Protein AF-0000000067725375 (afdb_homodimer)

Organism: Nicotiana tabacum (NCBI:txid4097)

Sequence (266 aa):
MFDDKDADGLMIPHDDALVISLLVHDTNVKRILIDPGYSVNIILLRVVNEMQANDKVIPKAQSLSGFDNSSVVMKGEVVLATFIKGVIKDTKFQVIDADMAYNIILGRPWIHAMDVVPSTLHQVIKFPSEWGIMFDDKDADGLMIPHDDALVISLLVHDTNVKRILIDPGYSVNIILLRVVNEMQANDKVIPKAQSLSGFDNSSVVMKGEVVLATFIKGVIKDTKFQVIDADMAYNIILGRPWIHAMDVVPSTLHQVIKFPSEWGI

Radius of gyration: 18.87 Å; Cα contacts (8 Å, |Δi|>4): 605; chains: 2; bounding box: 44×55×37 Å

Secondary structure (DSSP, 8-state):
---GGGGTT--SS-----EEEEEETTEEEEEEEE-TT-SS-EEEHHHHHHTT-GGG-EE---EEE-TTS-EEEEEEEEEEEEEETTEEEEEEEEEE----S-SEEE-HHHHHHTT-EEETTTTEEE--BTTB-/---GGGGTT--SS-----EEEEEETTEEEEEEEE-TT-SS-EEEHHHHHHTT-GGG-EE---EEE-TTS-EEEEEEEEEEEEEETTEEEEEEEEEE----S-SEEE-HHHHHHTT-EEETTTTEEE--BTTB-

Foldseek 3Di:
DDDPVLQPPPDPPDDDFQWAWWQKLNDTFGGEGEEQQDPAKAAEPVVCVVSVNVVQFDADFDWDADPVRDIFTFRGKGWIWIDDPRDIDTGIHGYGHDDDPGRMYDYDVVCVVQVWDDDSRSSDIDHADPVGD/DDDPVLQPPPDPPDQDFQWAWWQKLNDTFGGEGEEQQDPAKAAEPVVCVVSVNVVQFDADFDWDADPVRDIFTFRGKGWIWIDDPRDIDTGIHGYGHDDDPGRMYDYDVVCVVQVWDDDSRSSDIDHADPVGD

Nearest PDB structures (foldseek):
  4rgh-assembly1_A  TM=8.815E-01  e=7.463E-07  Homo sapiens
  4z2z-assembly1_B  TM=7.438E-01  e=2.838E-07  Saccharomyces cerevisiae S288C
  7d66-assembly2_L  TM=8.820E-01  e=7.418E-06  Toxoplasma gondii GT1
  5yq8-assembly2_D  TM=8.135E-01  e=4.574E-06  Leishmania major
  7d66-assembly2_I  TM=7.727E-01  e=6.188E-06  Toxoplasma gondii GT1

Structure (mmCIF, N/CA/C/O backbone):
data_AF-0000000067725375-model_v1
#
loop_
_entity.id
_entity.type
_entity.pdbx_description
1 polymer 'Uncharacterized protein'
#
loop_
_atom_site.group_PDB
_atom_site.id
_atom_site.type_symbol
_atom_site.label_atom_id
_atom_site.label_alt_id
_atom_site.label_comp_id
_atom_site.label_asym_id
_atom_site.label_entity_id
_atom_site.label_seq_id
_atom_site.pdbx_PDB_ins_code
_atom_site.Cartn_x
_atom_site.Cartn_y
_atom_site.Cartn_z
_atom_site.occupancy
_atom_site.B_iso_or_equiv
_atom_site.auth_seq_id
_atom_site.auth_comp_id
_atom_site.auth_asym_id
_atom_site.auth_atom_id
_atom_site.pdbx_PDB_model_num
ATOM 1 N N . MET A 1 1 ? 20.062 2.588 2.592 1 87.62 1 MET A N 1
ATOM 2 C CA . MET A 1 1 ? 19.688 1.201 2.326 1 87.62 1 MET A CA 1
ATOM 3 C C . MET A 1 1 ? 18.969 0.588 3.525 1 87.62 1 MET A C 1
ATOM 5 O O . MET A 1 1 ? 19.203 0.992 4.668 1 87.62 1 MET A O 1
ATOM 9 N N . PHE A 1 2 ? 18.031 -0.33 3.232 1 93.12 2 PHE A N 1
ATOM 10 C CA . PHE A 1 2 ? 17.359 -1.052 4.305 1 93.12 2 PHE A CA 1
ATOM 11 C C . PHE A 1 2 ? 18.203 -2.244 4.762 1 93.12 2 PHE A C 1
ATOM 13 O O . PHE A 1 2 ? 18.734 -2.99 3.936 1 93.12 2 PHE A O 1
ATOM 20 N N . ASP A 1 3 ? 18.422 -2.268 6.086 1 90.69 3 ASP A N 1
ATOM 21 C CA . ASP A 1 3 ? 19.156 -3.406 6.613 1 90.69 3 ASP A CA 1
ATOM 22 C C . ASP A 1 3 ? 18.562 -3.885 7.934 1 90.69 3 ASP A C 1
ATOM 24 O O . ASP A 1 3 ? 17.516 -3.408 8.359 1 90.69 3 ASP A O 1
ATOM 28 N N . ASP A 1 4 ? 19.203 -4.918 8.523 1 87 4 ASP A N 1
ATOM 29 C CA . ASP A 1 4 ? 18.656 -5.551 9.719 1 87 4 ASP A CA 1
ATOM 30 C C . ASP A 1 4 ? 18.578 -4.559 10.875 1 87 4 ASP A C 1
ATOM 32 O O . ASP A 1 4 ? 17.719 -4.695 11.75 1 87 4 ASP A O 1
ATOM 36 N N . LYS A 1 5 ? 19.469 -3.604 10.875 1 91 5 LYS A N 1
ATOM 37 C CA . LYS A 1 5 ? 19.438 -2.6 11.938 1 91 5 LYS A CA 1
ATOM 38 C C . LYS A 1 5 ? 18.141 -1.798 11.906 1 91 5 LYS A C 1
ATOM 40 O O . LYS A 1 5 ? 17.672 -1.324 12.945 1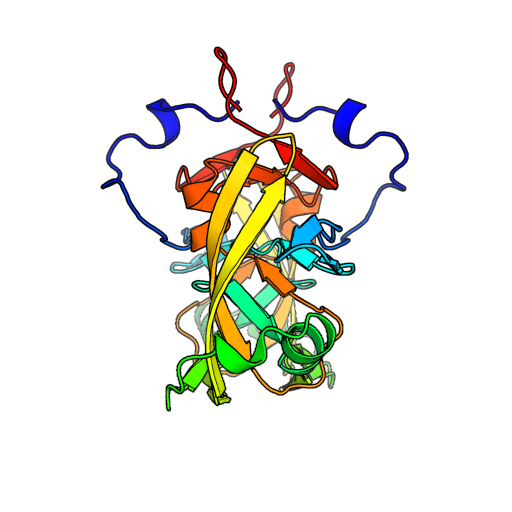 91 5 LYS A O 1
ATOM 45 N N . ASP A 1 6 ? 17.531 -1.709 10.727 1 92.38 6 ASP A N 1
ATOM 46 C CA . ASP A 1 6 ? 16.281 -0.971 10.562 1 92.38 6 ASP A CA 1
ATOM 47 C C . ASP A 1 6 ? 15.125 -1.708 11.227 1 92.38 6 ASP A C 1
ATOM 49 O O . ASP A 1 6 ? 14.086 -1.108 11.523 1 92.38 6 ASP A O 1
ATOM 53 N N . ALA A 1 7 ? 15.25 -3.025 11.391 1 89.5 7 ALA A N 1
ATOM 54 C CA . ALA A 1 7 ? 14.18 -3.824 11.984 1 89.5 7 ALA A CA 1
ATOM 55 C C . ALA A 1 7 ? 14.461 -4.109 13.453 1 89.5 7 ALA A C 1
ATOM 57 O O . ALA A 1 7 ? 13.781 -4.93 14.078 1 89.5 7 ALA A O 1
ATOM 58 N N . ASP A 1 8 ? 15.422 -3.434 13.906 1 87.69 8 ASP A N 1
ATOM 59 C CA . ASP A 1 8 ? 15.781 -3.662 15.305 1 87.69 8 ASP A CA 1
ATOM 60 C C . ASP A 1 8 ? 14.625 -3.322 16.234 1 87.69 8 ASP A C 1
ATOM 62 O O . ASP A 1 8 ? 13.984 -2.279 16.078 1 87.69 8 ASP A O 1
ATOM 66 N N . GLY A 1 9 ? 14.312 -4.316 17.25 1 87.31 9 GLY A N 1
ATOM 67 C CA . GLY A 1 9 ? 13.242 -4.09 18.219 1 87.31 9 GLY A CA 1
ATOM 68 C C . GLY A 1 9 ? 11.906 -4.648 17.766 1 87.31 9 GLY A C 1
ATOM 69 O O . GLY A 1 9 ? 10.953 -4.672 18.547 1 87.31 9 GLY A O 1
ATOM 70 N N . LEU A 1 10 ? 11.898 -4.945 16.484 1 88.69 10 LEU A N 1
ATOM 71 C CA . LEU A 1 10 ? 10.664 -5.547 15.984 1 88.69 10 LEU A CA 1
ATOM 72 C C . LEU A 1 10 ? 10.602 -7.027 16.344 1 88.69 10 LEU A C 1
ATOM 74 O O . LEU A 1 10 ? 11.625 -7.707 16.391 1 88.69 10 LEU A O 1
ATOM 78 N N . MET A 1 11 ? 9.461 -7.508 16.672 1 85.5 11 MET A N 1
ATOM 79 C CA . MET A 1 11 ? 9.219 -8.938 16.812 1 85.5 11 MET A CA 1
ATOM 80 C C . MET A 1 11 ? 8.977 -9.586 15.461 1 85.5 11 MET A C 1
ATOM 82 O O . MET A 1 11 ? 7.988 -9.281 14.789 1 85.5 11 MET A O 1
ATOM 86 N N . ILE A 1 12 ? 9.93 -10.406 15.062 1 83.75 12 ILE A N 1
ATOM 87 C CA . ILE A 1 12 ? 9.812 -11.07 13.766 1 83.75 12 ILE A CA 1
ATOM 88 C C . ILE A 1 12 ? 9.453 -12.539 13.977 1 83.75 12 ILE A C 1
ATOM 90 O O . ILE A 1 12 ? 9.883 -13.164 14.945 1 83.75 12 ILE A O 1
ATOM 94 N N . PRO A 1 13 ? 8.586 -13.055 13.148 1 88.69 13 PRO A N 1
ATOM 95 C CA . PRO A 1 13 ? 7.953 -12.445 11.977 1 88.69 13 PRO A CA 1
ATOM 96 C C . PRO A 1 13 ? 6.75 -11.578 12.336 1 88.69 13 PRO A C 1
ATOM 98 O O . PRO A 1 13 ? 6.176 -11.727 13.414 1 88.69 13 PRO A O 1
ATOM 101 N N . HIS A 1 14 ? 6.496 -10.578 11.539 1 91.62 14 HIS A N 1
ATOM 102 C CA . HIS A 1 14 ? 5.309 -9.742 11.664 1 91.62 14 HIS A CA 1
ATOM 103 C C . HIS A 1 14 ? 4.734 -9.398 10.289 1 91.62 14 HIS A C 1
ATOM 105 O O . HIS A 1 14 ? 5.391 -9.617 9.266 1 91.62 14 HIS A O 1
ATOM 111 N N . ASP A 1 15 ? 3.531 -8.914 10.25 1 92 15 ASP A N 1
ATOM 112 C CA . ASP A 1 15 ? 2.918 -8.391 9.031 1 92 15 ASP A CA 1
ATOM 113 C C . ASP A 1 15 ? 2.26 -7.035 9.289 1 92 15 ASP A C 1
ATOM 115 O O . ASP A 1 15 ? 1.236 -6.707 8.688 1 92 15 ASP A O 1
ATOM 119 N N . ASP A 1 16 ? 2.844 -6.289 10.148 1 94.69 16 ASP A N 1
ATOM 120 C CA . ASP A 1 16 ? 2.289 -5.008 10.578 1 94.69 16 ASP A CA 1
ATOM 121 C C . ASP A 1 16 ? 2.324 -3.99 9.438 1 94.69 16 ASP A C 1
ATOM 123 O O . ASP A 1 16 ? 3.281 -3.955 8.656 1 94.69 16 ASP A O 1
ATOM 127 N N . ALA A 1 17 ? 1.246 -3.199 9.398 1 96.62 17 ALA A N 1
ATOM 128 C CA . ALA A 1 17 ? 1.267 -2.029 8.523 1 96.62 17 ALA A CA 1
ATOM 129 C C . ALA A 1 17 ? 2.242 -0.975 9.039 1 96.62 17 ALA A C 1
ATOM 1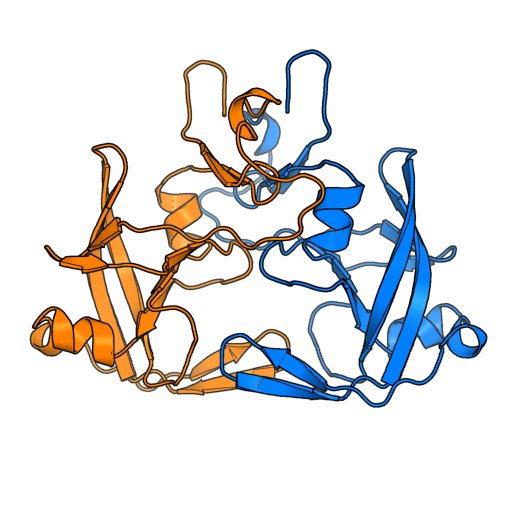31 O O . ALA A 1 17 ? 2.682 -1.037 10.195 1 96.62 17 ALA A O 1
ATOM 132 N N . LEU A 1 18 ? 2.615 -0.062 8.164 1 98.06 18 LEU A N 1
ATOM 133 C CA . LEU A 1 18 ? 3.479 1.045 8.562 1 98.06 18 LEU A CA 1
ATOM 134 C C . LEU A 1 18 ? 2.652 2.242 9.023 1 98.06 18 LEU A C 1
ATOM 136 O O . LEU A 1 18 ? 2.047 2.934 8.195 1 98.06 18 LEU A O 1
ATOM 140 N N . VAL A 1 19 ? 2.609 2.436 10.352 1 97.88 19 VAL A N 1
ATOM 141 C CA . VAL A 1 19 ? 1.812 3.486 10.984 1 97.88 19 VAL A CA 1
ATOM 142 C C . VAL A 1 19 ? 2.723 4.426 11.766 1 97.88 19 VAL A C 1
ATOM 144 O O . VAL A 1 19 ? 3.531 3.977 12.586 1 97.88 19 VAL A O 1
ATOM 147 N N . ILE A 1 20 ? 2.549 5.711 11.484 1 97.88 20 ILE A N 1
ATOM 148 C CA . ILE A 1 20 ? 3.445 6.668 12.125 1 97.88 20 ILE A CA 1
ATOM 149 C C . ILE A 1 20 ? 2.639 7.828 12.695 1 97.88 20 ILE A C 1
ATOM 151 O O . ILE A 1 20 ? 1.406 7.82 12.648 1 97.88 20 ILE A O 1
ATOM 155 N N . SER A 1 21 ? 3.314 8.711 13.391 1 97.75 21 SER A N 1
ATOM 156 C CA . SER A 1 21 ? 2.793 10 13.844 1 97.75 21 SER A CA 1
ATOM 157 C C . SER A 1 21 ? 3.557 11.156 13.211 1 97.75 21 SER A C 1
ATOM 159 O O . SER A 1 21 ? 4.781 11.102 13.078 1 97.75 21 SER A O 1
ATOM 161 N N . LEU A 1 22 ? 2.836 12.18 12.797 1 97.38 22 LEU A N 1
ATOM 162 C CA . LEU A 1 22 ? 3.434 13.367 12.203 1 97.38 22 LEU A CA 1
ATOM 163 C C . LEU A 1 22 ? 2.783 14.633 12.742 1 97.38 22 LEU A C 1
ATOM 165 O O . LEU A 1 22 ? 1.646 14.594 13.219 1 97.38 22 LEU A O 1
ATOM 169 N N . LEU A 1 23 ? 3.584 15.711 12.641 1 97 23 LEU A N 1
ATOM 170 C CA . LEU A 1 23 ? 2.977 17.031 12.797 1 97 23 LEU A CA 1
ATOM 171 C C . LEU A 1 23 ? 2.281 17.469 11.516 1 97 23 LEU A C 1
ATOM 173 O O . LEU A 1 23 ? 2.91 17.531 10.453 1 97 23 LEU A O 1
ATOM 177 N N . VAL A 1 24 ? 0.947 17.688 11.609 1 97.88 24 VAL A N 1
ATOM 178 C CA . VAL A 1 24 ? 0.128 18.172 10.508 1 97.88 24 VAL A CA 1
ATOM 179 C C . VAL A 1 24 ? -0.606 19.453 10.922 1 97.88 24 VAL A C 1
ATOM 181 O O . VAL A 1 24 ? -1.346 19.453 11.914 1 97.88 24 VAL A O 1
ATOM 184 N N . HIS A 1 25 ? -0.627 20.609 10.117 1 94.88 25 HIS A N 1
ATOM 185 C CA . HIS A 1 25 ? -1.328 21.859 10.383 1 94.88 25 HIS A CA 1
ATOM 186 C C . HIS A 1 25 ? -1.186 22.281 11.844 1 94.88 25 HIS A C 1
ATOM 188 O O . HIS A 1 25 ? -2.18 22.578 12.5 1 94.88 25 HIS A O 1
ATOM 194 N N . ASP A 1 26 ? -0.03 21.844 12.648 1 92.5 26 ASP A N 1
ATOM 195 C CA . ASP A 1 26 ? 0.353 22.219 14.008 1 92.5 26 ASP A CA 1
ATOM 196 C C . ASP A 1 26 ? -0.259 21.266 15.031 1 92.5 26 ASP A C 1
ATOM 198 O O . ASP A 1 26 ? -0.482 21.641 16.188 1 92.5 26 ASP A O 1
ATOM 202 N N . THR A 1 27 ? -0.628 20.203 14.539 1 96.69 27 THR A N 1
ATOM 203 C CA . THR A 1 27 ? -1.203 19.172 15.391 1 96.69 27 THR A CA 1
ATOM 204 C C . THR A 1 27 ? -0.434 17.859 15.234 1 96.69 27 THR A C 1
ATOM 206 O O . THR A 1 27 ? -0.111 17.453 14.117 1 96.69 27 THR A O 1
ATOM 209 N N . ASN A 1 28 ? -0.051 17.312 16.391 1 97.06 28 ASN A N 1
ATOM 210 C CA . ASN A 1 28 ? 0.522 15.969 16.344 1 97.06 28 ASN A CA 1
ATOM 211 C C . ASN A 1 28 ? -0.547 14.914 16.078 1 97.06 28 ASN A C 1
ATOM 213 O O . ASN A 1 28 ? -1.353 14.609 16.953 1 97.06 28 ASN A O 1
ATOM 217 N N . VAL A 1 29 ? -0.566 14.445 14.844 1 98.12 29 VAL A N 1
ATOM 218 C CA . VAL A 1 29 ? -1.568 13.453 14.461 1 98.12 29 VAL A CA 1
ATOM 219 C C . VAL A 1 29 ? -0.984 12.055 14.594 1 98.12 29 VAL A C 1
ATOM 221 O O . VAL A 1 29 ? 0.093 11.766 14.062 1 98.12 29 VAL A O 1
ATOM 224 N N . LYS A 1 30 ? -1.684 11.195 15.312 1 97.94 30 LYS A N 1
ATOM 225 C CA . LYS A 1 30 ? -1.301 9.797 15.477 1 97.94 30 LYS A CA 1
ATOM 226 C C . LYS A 1 30 ? -2.047 8.906 14.484 1 97.94 30 LYS A C 1
ATOM 228 O O . LYS A 1 30 ? -2.943 9.375 13.773 1 97.94 30 LYS A O 1
ATOM 233 N N . ARG A 1 31 ? -1.539 7.668 14.328 1 97.81 31 ARG A N 1
ATOM 234 C CA . ARG A 1 31 ? -2.178 6.629 13.531 1 97.81 31 ARG A CA 1
ATOM 235 C C . ARG A 1 31 ? -2.303 7.055 12.07 1 97.81 31 ARG A C 1
ATOM 237 O O . ARG A 1 31 ? -3.387 6.988 11.484 1 97.81 31 ARG A O 1
ATOM 244 N N . ILE A 1 32 ? -1.191 7.48 11.523 1 98.44 32 ILE A N 1
ATOM 245 C CA . ILE A 1 32 ? -1.084 7.766 10.094 1 98.44 32 ILE A CA 1
ATOM 246 C C . ILE A 1 32 ? -0.572 6.527 9.359 1 98.44 32 ILE A C 1
ATOM 248 O O . ILE A 1 32 ? 0.529 6.047 9.633 1 98.44 32 ILE A O 1
ATOM 252 N N . LEU A 1 33 ? -1.396 6.02 8.461 1 97.88 33 LEU A N 1
ATOM 253 C CA . LEU A 1 33 ? -0.996 4.887 7.633 1 97.88 33 LEU A CA 1
ATOM 254 C C . LEU A 1 33 ? -0.207 5.355 6.414 1 97.88 33 LEU A C 1
ATOM 256 O O . LEU A 1 33 ? -0.646 6.254 5.691 1 97.88 33 LEU A O 1
ATOM 260 N N . ILE A 1 34 ? 0.996 4.82 6.188 1 98.5 34 ILE A N 1
ATOM 261 C CA . ILE A 1 34 ? 1.732 4.988 4.941 1 98.5 34 ILE A CA 1
ATOM 262 C C . ILE A 1 34 ? 1.388 3.855 3.979 1 98.5 34 ILE A C 1
ATOM 264 O O . ILE A 1 34 ? 1.704 2.693 4.242 1 98.5 34 ILE A O 1
ATOM 268 N N . ASP A 1 35 ? 0.682 4.23 2.854 1 97 35 ASP A N 1
ATOM 269 C CA . ASP A 1 35 ? 0.179 3.162 1.998 1 97 35 ASP A CA 1
ATOM 270 C C . ASP A 1 35 ? 0.337 3.52 0.522 1 97 35 ASP A C 1
ATOM 272 O O . ASP A 1 35 ? -0.501 4.223 -0.045 1 97 35 ASP A O 1
ATOM 276 N N . PRO A 1 36 ? 1.365 2.939 -0.148 1 97.81 36 PRO A N 1
ATOM 277 C CA . PRO A 1 36 ? 1.567 3.219 -1.571 1 97.81 36 PRO A CA 1
ATOM 278 C C . PRO A 1 36 ? 0.46 2.639 -2.449 1 97.81 36 PRO A C 1
ATOM 280 O O . PRO A 1 36 ? 0.438 2.879 -3.658 1 97.81 36 PRO A O 1
ATOM 283 N N . GLY A 1 37 ? -0.461 1.949 -1.855 1 94.94 37 GLY A N 1
ATOM 284 C CA . GLY A 1 37 ? -1.602 1.448 -2.605 1 94.94 37 GLY A CA 1
ATOM 285 C C . GLY A 1 37 ? -2.656 2.508 -2.867 1 94.94 37 GLY A C 1
ATOM 286 O O . GLY A 1 37 ? -3.545 2.312 -3.699 1 94.94 37 GLY A O 1
ATOM 287 N N . TYR A 1 38 ? -2.598 3.543 -2.221 1 95 38 TYR A N 1
ATOM 288 C CA . TYR A 1 38 ? -3.58 4.609 -2.377 1 95 38 TYR A CA 1
ATOM 289 C C . TYR A 1 38 ? -3.098 5.656 -3.375 1 95 38 TYR A C 1
ATOM 291 O O . TYR A 1 38 ? -1.947 6.094 -3.314 1 95 38 TYR A O 1
ATOM 299 N N . SER A 1 39 ? -3.967 6.078 -4.219 1 95.44 39 SER A N 1
ATOM 300 C CA . SER A 1 39 ? -3.652 7.074 -5.234 1 95.44 39 SER A CA 1
ATOM 301 C C . SER A 1 39 ? -3.889 8.492 -4.715 1 95.44 39 SER A C 1
ATOM 303 O O . SER A 1 39 ? -3.676 9.469 -5.438 1 95.44 39 SER A O 1
ATOM 305 N N . VAL A 1 40 ? -4.344 8.602 -3.494 1 96.38 40 VAL A N 1
ATOM 306 C CA . VAL A 1 40 ? -4.617 9.898 -2.879 1 96.38 40 VAL A CA 1
ATOM 307 C C . VAL A 1 40 ? -4.148 9.891 -1.427 1 96.38 40 VAL A C 1
ATOM 309 O O . VAL A 1 40 ? -3.852 8.828 -0.868 1 96.38 40 VAL A O 1
ATOM 312 N N . ASN A 1 41 ? -3.99 11.094 -0.87 1 98 41 ASN A N 1
ATOM 313 C CA . ASN A 1 41 ? -3.904 11.25 0.578 1 98 41 ASN A CA 1
ATOM 314 C C . ASN A 1 41 ? -5.277 11.484 1.198 1 98 41 ASN A C 1
ATOM 316 O O . ASN A 1 41 ? -6.066 12.281 0.686 1 98 41 ASN A O 1
ATOM 320 N N . ILE A 1 42 ? -5.547 10.844 2.322 1 97.38 42 ILE A N 1
ATOM 321 C CA . ILE A 1 42 ? -6.855 10.938 2.959 1 97.38 42 ILE A CA 1
ATOM 322 C C . ILE A 1 42 ? -6.703 11.5 4.371 1 97.38 42 ILE A C 1
ATOM 324 O O . ILE A 1 42 ? -5.758 11.156 5.082 1 97.38 42 ILE A O 1
ATOM 328 N N . ILE A 1 43 ? -7.613 12.328 4.754 1 98.06 43 ILE A N 1
ATOM 329 C CA . ILE A 1 43 ? -7.715 12.781 6.137 1 98.06 43 ILE A CA 1
ATOM 330 C C . ILE A 1 43 ? -9.172 12.727 6.594 1 98.06 43 ILE A C 1
ATOM 332 O O . ILE A 1 43 ? -10.078 13.07 5.832 1 98.06 43 ILE A O 1
ATOM 336 N N . LEU A 1 44 ? -9.398 12.32 7.789 1 97.38 44 LEU A N 1
ATOM 337 C CA . LEU A 1 44 ? -10.75 12.266 8.32 1 97.38 44 LEU A CA 1
ATOM 338 C C . LEU A 1 44 ? -11.25 13.656 8.695 1 97.38 44 LEU A C 1
ATOM 340 O O . LEU A 1 44 ? -10.492 14.461 9.242 1 97.38 44 LEU A O 1
ATOM 344 N N . LEU A 1 45 ? -12.492 13.797 8.516 1 96.81 45 LEU A N 1
ATOM 345 C CA . LEU A 1 45 ? -13.133 15.062 8.852 1 96.81 45 LEU A CA 1
ATOM 346 C C . LEU A 1 45 ? -12.953 15.383 10.336 1 96.81 45 LEU A C 1
ATOM 348 O O . LEU A 1 45 ? -12.688 16.531 10.703 1 96.81 45 LEU A O 1
ATOM 352 N N . ARG A 1 46 ? -13.109 14.391 11.141 1 97.06 46 ARG A N 1
ATOM 353 C CA . ARG A 1 46 ? -12.977 14.609 12.578 1 97.06 46 ARG A CA 1
ATOM 354 C C . ARG A 1 46 ? -11.586 15.141 12.922 1 97.06 46 ARG A C 1
ATOM 356 O O . ARG A 1 46 ? -11.438 15.938 13.852 1 97.06 46 ARG A O 1
ATOM 363 N N . VAL A 1 47 ? -10.57 14.711 12.227 1 97.81 47 VAL A N 1
ATOM 364 C CA . VAL A 1 47 ? -9.203 15.164 12.453 1 97.81 47 VAL A CA 1
ATOM 365 C C . VAL A 1 47 ? -9.062 16.625 12.016 1 97.81 47 VAL A C 1
ATOM 367 O O . VAL A 1 47 ? -8.469 17.438 12.727 1 97.81 47 VAL A O 1
ATOM 370 N N . VAL A 1 48 ? -9.617 16.953 10.906 1 98 48 VAL A N 1
ATOM 371 C CA . VAL A 1 48 ? -9.625 18.328 10.414 1 98 48 VAL A CA 1
ATOM 372 C C . VAL A 1 48 ? -10.281 19.25 11.438 1 98 48 VAL A C 1
ATOM 374 O O . VAL A 1 48 ? -9.781 20.344 11.711 1 98 48 VAL A O 1
ATOM 377 N N . ASN A 1 49 ? -11.406 18.75 11.961 1 96.94 49 ASN A N 1
ATOM 378 C CA . ASN A 1 49 ? -12.117 19.5 12.977 1 96.94 49 ASN A CA 1
ATOM 379 C C . ASN A 1 49 ? -11.258 19.703 14.227 1 96.94 49 ASN A C 1
ATOM 381 O O . ASN A 1 49 ? -11.195 20.812 14.766 1 96.94 49 ASN A O 1
ATOM 385 N N . GLU A 1 50 ? -10.633 18.672 14.609 1 96.31 50 GLU A N 1
ATOM 386 C CA . GLU A 1 50 ? -9.773 18.719 15.781 1 96.31 50 GLU A CA 1
ATOM 387 C C . GLU A 1 50 ? -8.656 19.75 15.602 1 96.31 50 GLU A C 1
ATOM 389 O O . GLU A 1 50 ? -8.258 20.422 16.562 1 96.31 50 GLU A O 1
ATOM 394 N N . MET A 1 51 ? -8.219 19.891 14.375 1 96 51 MET A N 1
ATOM 395 C CA . MET A 1 51 ? -7.133 20.812 14.055 1 96 51 MET A CA 1
ATOM 396 C C . MET A 1 51 ? -7.664 22.234 13.828 1 96 51 MET A C 1
ATOM 398 O O . MET A 1 51 ? -6.891 23.156 13.586 1 96 51 MET A O 1
ATOM 402 N N . GLN A 1 52 ? -8.93 22.359 13.891 1 96.38 52 GLN A N 1
ATOM 403 C CA . GLN A 1 52 ? -9.586 23.641 13.656 1 96.38 52 GLN A CA 1
ATOM 404 C C . GLN A 1 52 ? -9.219 24.203 12.289 1 96.38 52 GLN A C 1
ATOM 406 O O . GLN A 1 52 ? -8.898 25.391 12.164 1 96.38 52 GLN A O 1
ATOM 411 N N . ALA A 1 53 ? -9.203 23.297 11.266 1 96.94 53 ALA A N 1
ATOM 412 C CA . ALA A 1 53 ? -8.844 23.703 9.906 1 96.94 53 ALA A CA 1
ATOM 413 C C . ALA A 1 53 ? -10.039 23.562 8.961 1 96.94 53 ALA A C 1
ATOM 415 O O . ALA A 1 53 ? -9.859 23.438 7.746 1 96.94 53 ALA A O 1
ATOM 416 N N . ASN A 1 54 ? -11.242 23.5 9.516 1 95.44 54 ASN A N 1
ATOM 417 C CA . ASN A 1 54 ? -12.453 23.312 8.711 1 95.44 54 ASN A CA 1
ATOM 418 C C . ASN A 1 54 ? -12.633 24.453 7.703 1 95.44 54 ASN A C 1
ATOM 420 O O . ASN A 1 54 ? -13.164 24.234 6.609 1 95.44 54 ASN A O 1
ATOM 424 N N . ASP A 1 55 ? -12.188 25.609 8.023 1 96.19 55 ASP A N 1
ATOM 425 C CA . ASP A 1 55 ? -12.328 26.766 7.152 1 96.19 55 ASP A CA 1
ATOM 426 C C . ASP A 1 55 ? -11.477 26.625 5.898 1 96.19 55 ASP A C 1
ATOM 428 O O . ASP A 1 55 ? -11.688 27.328 4.91 1 96.19 55 ASP A O 1
ATOM 432 N N . LYS A 1 56 ? -10.539 25.734 5.949 1 97.19 56 LYS A N 1
ATOM 433 C CA . LYS A 1 56 ? -9.625 25.531 4.828 1 97.19 56 LYS A CA 1
ATOM 434 C C . LYS A 1 56 ? -10.172 24.5 3.85 1 97.19 56 LYS A C 1
ATOM 436 O O . LYS A 1 56 ? -9.633 24.328 2.75 1 97.19 56 LYS A O 1
ATOM 441 N N . VAL A 1 57 ? -11.195 23.797 4.234 1 97.88 57 VAL A N 1
ATOM 442 C CA . VAL A 1 57 ? -11.742 22.734 3.402 1 97.88 57 VAL A CA 1
ATOM 443 C C . VAL A 1 57 ? -12.523 23.344 2.238 1 97.88 57 VAL A C 1
ATOM 445 O O . VAL A 1 57 ? -13.398 24.188 2.441 1 97.88 57 VAL A O 1
ATOM 448 N N . ILE A 1 58 ? -12.078 22.906 1.031 1 97.81 58 ILE A N 1
ATOM 449 C CA . ILE A 1 58 ? -12.82 23.25 -0.177 1 97.81 58 ILE A CA 1
ATOM 450 C C . ILE A 1 58 ? -13.789 22.125 -0.529 1 97.81 58 ILE A C 1
ATOM 452 O O . ILE A 1 58 ? -13.359 21.016 -0.872 1 97.81 58 ILE A O 1
ATOM 456 N N . PRO A 1 59 ? -15.078 22.453 -0.457 1 95.06 59 PRO A N 1
ATOM 457 C CA . PRO A 1 59 ? -16.047 21.391 -0.746 1 95.06 59 PRO A CA 1
ATOM 458 C C . PRO A 1 59 ? -15.914 20.828 -2.162 1 95.06 59 PRO A C 1
ATOM 460 O O . PRO A 1 59 ? -15.648 21.594 -3.102 1 95.06 59 PRO A O 1
ATOM 463 N N . LYS A 1 60 ? -15.961 19.516 -2.26 1 90.44 60 LYS A N 1
ATOM 464 C CA . LYS A 1 60 ? -15.914 18.812 -3.537 1 90.44 60 LYS A CA 1
ATOM 465 C C . LYS A 1 60 ? -16.812 17.578 -3.514 1 90.44 60 LYS A C 1
ATOM 467 O O . LYS A 1 60 ? -16.734 16.766 -2.586 1 90.44 60 LYS A O 1
ATOM 472 N N . ALA A 1 61 ? -17.703 17.5 -4.363 1 80.25 61 ALA A N 1
ATOM 473 C CA . ALA A 1 61 ? -18.625 16.375 -4.441 1 80.25 61 ALA A CA 1
ATOM 474 C C . ALA A 1 61 ? -18.109 15.281 -5.371 1 80.25 61 ALA A C 1
ATOM 476 O O . ALA A 1 61 ? -18.469 15.227 -6.547 1 80.25 61 ALA A O 1
ATOM 477 N N . GLN A 1 62 ? -17.078 14.672 -4.953 1 88.44 62 GLN A N 1
ATOM 478 C CA . GLN A 1 62 ? -16.531 13.555 -5.719 1 88.44 62 GLN A CA 1
ATOM 479 C C . GLN A 1 62 ? -16.375 12.312 -4.848 1 88.44 62 GLN A C 1
ATOM 481 O O . GLN A 1 62 ? -16.312 12.414 -3.619 1 88.44 62 GLN A O 1
ATOM 486 N N . SER A 1 63 ? -16.422 11.203 -5.586 1 90.31 63 SER A N 1
ATOM 487 C CA . SER A 1 63 ? -16.266 9.961 -4.84 1 90.31 63 SER A CA 1
ATOM 488 C C . SER A 1 63 ? -14.883 9.352 -5.082 1 90.31 63 SER A C 1
ATOM 490 O O . SER A 1 63 ? -14.305 9.523 -6.156 1 90.31 63 SER A O 1
ATOM 492 N N . LEU A 1 64 ? -14.398 8.742 -4.035 1 88.69 64 LEU A N 1
ATOM 493 C CA . LEU A 1 64 ? -13.195 7.926 -4.137 1 88.69 64 LEU A CA 1
ATOM 494 C C . LEU A 1 64 ? -13.547 6.453 -4.312 1 88.69 64 LEU A C 1
ATOM 496 O O . LEU A 1 64 ? -14.445 5.941 -3.641 1 88.69 64 LEU A O 1
ATOM 500 N N . SER A 1 65 ? -12.844 5.867 -5.215 1 85.94 65 SER A N 1
ATOM 501 C C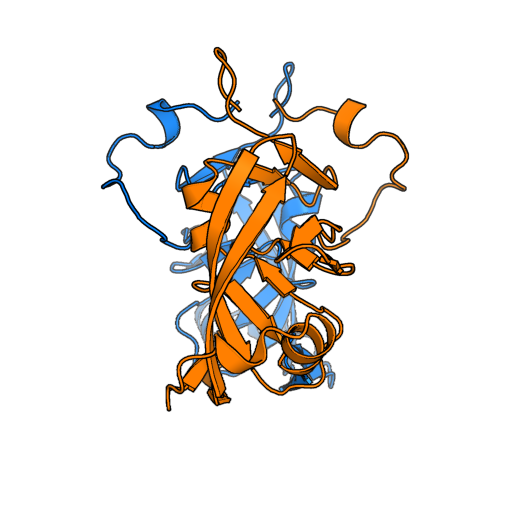A . SER A 1 65 ? -13.102 4.449 -5.449 1 85.94 65 SER A CA 1
ATOM 502 C C . SER A 1 65 ? -12 3.578 -4.863 1 85.94 65 SER A C 1
ATOM 504 O O . SER A 1 65 ? -10.812 3.92 -4.961 1 85.94 65 SER A O 1
ATOM 506 N N . GLY A 1 66 ? -12.484 2.475 -4.219 1 78.31 66 GLY A N 1
ATOM 507 C CA . GLY A 1 66 ? -11.539 1.477 -3.76 1 78.31 66 GLY A CA 1
ATOM 5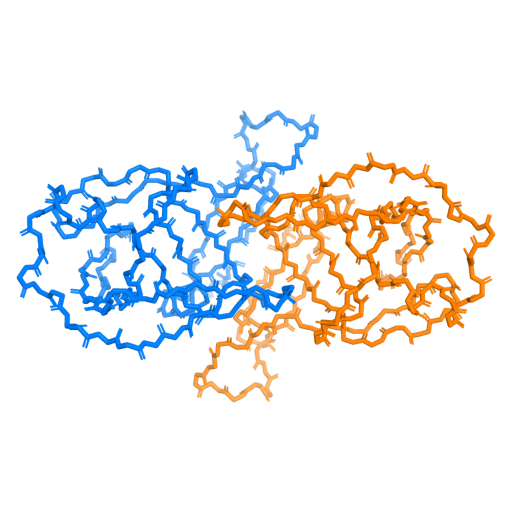08 C C . GLY A 1 66 ? -11.219 0.428 -4.809 1 78.31 66 GLY A C 1
ATOM 509 O O . GLY A 1 66 ? -11.758 0.465 -5.918 1 78.31 66 GLY A O 1
ATOM 510 N N . PHE A 1 67 ? -10.312 -0.409 -4.406 1 72 67 PHE A N 1
ATOM 511 C CA . PHE A 1 67 ? -9.898 -1.461 -5.328 1 72 67 PHE A CA 1
ATOM 512 C C . PHE A 1 67 ? -11.047 -2.418 -5.609 1 72 67 PHE A C 1
ATOM 514 O O . PHE A 1 67 ? -11.094 -3.053 -6.664 1 72 67 PHE A O 1
ATOM 521 N N . ASP A 1 68 ? -11.977 -2.504 -4.652 1 75.12 68 ASP A N 1
ATOM 522 C CA . ASP A 1 68 ? -13.086 -3.449 -4.773 1 75.12 68 ASP A CA 1
ATOM 523 C C . ASP A 1 68 ? -14.32 -2.775 -5.359 1 75.12 68 ASP A C 1
ATOM 525 O O . ASP A 1 68 ? -15.445 -3.266 -5.191 1 75.12 68 ASP A O 1
ATOM 529 N N . ASN A 1 69 ? -14.156 -1.674 -5.926 1 77.88 69 ASN A N 1
ATOM 530 C CA . ASN A 1 69 ? -15.227 -0.898 -6.543 1 77.88 69 ASN A CA 1
ATOM 531 C C . ASN A 1 69 ? -16.156 -0.284 -5.496 1 77.88 69 ASN A C 1
ATOM 533 O O . ASN A 1 69 ? -17.266 0.135 -5.816 1 77.88 69 ASN A O 1
ATOM 537 N N . SER A 1 70 ? -15.672 -0.427 -4.293 1 80.12 70 SER A N 1
ATOM 538 C CA . SER A 1 70 ? -16.359 0.375 -3.291 1 80.12 70 SER A CA 1
ATOM 539 C C . SER A 1 70 ? -16.078 1.862 -3.482 1 80.12 70 SER A C 1
ATOM 541 O O . SER A 1 70 ? -15.141 2.234 -4.18 1 80.12 70 SER A O 1
ATOM 543 N N . SER A 1 71 ? -17.031 2.625 -2.912 1 84.19 71 SER A N 1
ATOM 544 C CA . SER A 1 71 ? -16.812 4.062 -3.045 1 84.19 71 SER A CA 1
ATOM 545 C C . SER A 1 71 ? -17.156 4.793 -1.754 1 84.19 71 SER A C 1
ATOM 547 O O . SER A 1 71 ? -18 4.332 -0.979 1 84.19 71 SER A O 1
ATOM 549 N N . VAL A 1 72 ? -16.422 5.852 -1.562 1 86.38 72 VAL A N 1
ATOM 550 C CA . VAL A 1 72 ? -16.719 6.742 -0.443 1 86.38 72 VAL A CA 1
ATOM 551 C C . VAL A 1 72 ? -16.859 8.18 -0.946 1 86.38 72 VAL A C 1
ATOM 553 O O . VAL A 1 72 ? -16.094 8.617 -1.808 1 86.38 72 VAL A O 1
ATOM 556 N N . VAL A 1 73 ? -17.844 8.875 -0.334 1 89.06 73 VAL A N 1
ATOM 557 C CA . VAL A 1 73 ? -18.078 10.258 -0.739 1 89.06 73 VAL A CA 1
ATOM 558 C C . VAL A 1 73 ? -17.125 11.18 0.001 1 89.06 73 VAL A C 1
ATOM 560 O O . VAL A 1 73 ? -17 11.109 1.226 1 89.06 73 VAL A O 1
ATOM 563 N N . MET A 1 74 ? -16.453 12.039 -0.783 1 93.75 74 MET A N 1
ATOM 564 C CA . MET A 1 74 ? -15.57 13.039 -0.197 1 93.75 74 MET A CA 1
ATOM 565 C C . MET A 1 74 ? -16.359 14.25 0.285 1 93.75 74 MET A C 1
ATOM 567 O O . MET A 1 74 ? -17.312 14.672 -0.368 1 93.75 74 MET A O 1
ATOM 571 N N . LYS A 1 75 ? -15.922 14.789 1.38 1 95.06 75 LYS A N 1
ATOM 572 C CA . LYS A 1 75 ? -16.484 16.031 1.883 1 95.06 75 LYS A CA 1
ATOM 573 C C . LYS A 1 75 ? -15.805 17.25 1.251 1 95.06 75 LYS A C 1
ATOM 575 O O . LYS A 1 75 ? -16.391 18.328 1.199 1 95.06 75 LYS A O 1
ATOM 580 N N . GLY A 1 76 ? -14.648 17.016 0.823 1 97.5 76 GLY A N 1
ATOM 581 C CA . GLY A 1 76 ? -13.867 18.094 0.213 1 97.5 76 GLY A CA 1
ATOM 582 C C . GLY A 1 76 ? -12.383 17.797 0.169 1 97.5 76 GLY A C 1
ATOM 583 O O . GLY A 1 76 ? -11.969 16.641 0.264 1 97.5 76 GLY A O 1
ATOM 584 N N . GLU A 1 77 ? -11.633 18.844 -0.203 1 98.25 77 GLU A N 1
ATOM 585 C CA . GLU A 1 77 ? -10.172 18.797 -0.216 1 98.25 77 GLU A CA 1
ATOM 586 C C . GLU A 1 77 ? -9.578 19.859 0.707 1 98.25 77 GLU A C 1
ATOM 588 O O . GLU A 1 77 ? -10.18 20.906 0.935 1 98.25 77 GLU A O 1
ATOM 593 N N . VAL A 1 78 ? -8.477 19.547 1.229 1 98.25 78 VAL A N 1
ATOM 594 C CA . VAL A 1 78 ? -7.766 20.516 2.066 1 98.25 78 VAL A CA 1
ATOM 595 C C . VAL A 1 78 ? -6.262 20.375 1.856 1 98.25 78 VAL A C 1
ATOM 597 O O . VAL A 1 78 ? -5.762 19.266 1.629 1 98.25 78 VAL A O 1
ATOM 600 N N . VAL A 1 79 ? -5.543 21.453 1.835 1 98.56 79 VAL A N 1
ATOM 601 C CA . VAL A 1 79 ? -4.086 21.438 1.762 1 98.56 79 VAL A CA 1
ATOM 602 C C . VAL A 1 79 ? -3.498 21.812 3.121 1 98.56 79 VAL A C 1
ATOM 604 O O . VAL A 1 79 ? -3.783 22.891 3.656 1 98.56 79 VAL A O 1
ATOM 607 N N . LEU A 1 80 ? -2.768 20.969 3.703 1 98.38 80 LEU A N 1
ATOM 608 C CA . LEU A 1 80 ? -2.15 21.172 5.008 1 98.38 80 LEU A CA 1
ATOM 609 C C . LEU A 1 80 ? -0.659 20.859 4.957 1 98.38 80 LEU A C 1
ATOM 611 O O . LEU A 1 80 ? -0.237 19.938 4.246 1 98.38 80 LEU A O 1
ATOM 615 N N . ALA A 1 81 ? 0.088 21.531 5.766 1 97.5 81 ALA A N 1
ATOM 616 C CA . ALA A 1 81 ? 1.521 21.266 5.863 1 97.5 81 ALA A CA 1
ATOM 617 C C . ALA A 1 81 ? 1.788 20 6.668 1 97.5 81 ALA A C 1
ATOM 619 O O . ALA A 1 81 ? 1.216 19.797 7.746 1 97.5 81 ALA A O 1
ATOM 620 N N . THR A 1 82 ? 2.574 19.125 6.148 1 97.69 82 THR A N 1
ATOM 621 C CA . THR A 1 82 ? 3.078 17.969 6.863 1 97.69 82 THR A CA 1
ATOM 622 C C . THR A 1 82 ? 4.566 18.109 7.164 1 97.69 82 THR A C 1
ATOM 624 O O . THR A 1 82 ? 5.324 18.625 6.332 1 97.69 82 THR A O 1
ATOM 627 N N . PHE A 1 83 ? 4.941 17.641 8.328 1 95.25 83 PHE A N 1
ATOM 628 C CA . PHE A 1 83 ? 6.316 17.797 8.797 1 95.25 83 PHE A CA 1
ATOM 629 C C . PHE A 1 83 ? 6.945 16.438 9.094 1 95.25 83 PHE A C 1
ATOM 631 O O . PHE A 1 83 ? 6.414 15.656 9.883 1 95.25 83 PHE A O 1
ATOM 638 N N . ILE A 1 84 ? 8.016 16.141 8.359 1 91 84 ILE A N 1
ATOM 639 C CA . ILE A 1 84 ? 8.75 14.922 8.68 1 91 84 ILE A CA 1
ATOM 640 C C . ILE A 1 84 ? 10.25 15.156 8.516 1 91 84 ILE A C 1
ATOM 642 O O . ILE A 1 84 ? 10.695 15.609 7.457 1 91 84 ILE A O 1
ATOM 646 N N . LYS A 1 85 ? 11.086 14.805 9.547 1 89.12 85 LYS A N 1
ATOM 647 C CA . LYS A 1 85 ? 12.547 14.852 9.531 1 89.12 85 LYS A CA 1
ATOM 648 C C . LYS A 1 85 ? 13.047 16.188 8.984 1 89.12 85 LYS A C 1
ATOM 650 O O . LYS A 1 85 ? 13.914 16.219 8.109 1 89.12 85 LYS A O 1
ATOM 655 N N . GLY A 1 86 ? 12.375 17.281 9.367 1 86.88 86 GLY A N 1
ATOM 656 C CA . GLY A 1 86 ? 12.82 18.609 8.992 1 86.88 86 GLY A CA 1
ATOM 657 C C . GLY A 1 86 ? 12.297 19.062 7.641 1 86.88 86 GLY A C 1
ATOM 658 O O . GLY A 1 86 ? 12.594 20.172 7.188 1 86.88 86 GLY A O 1
ATOM 659 N N . VAL A 1 87 ? 11.586 18.234 6.961 1 92 87 VAL A N 1
ATOM 660 C CA . VAL A 1 87 ? 11 18.562 5.668 1 92 87 VAL A CA 1
ATOM 661 C C . VAL A 1 87 ? 9.531 18.953 5.859 1 92 87 VAL A C 1
ATOM 663 O O . VAL A 1 87 ? 8.789 18.281 6.578 1 92 87 VAL A O 1
ATOM 666 N N . ILE A 1 88 ? 9.234 20.125 5.246 1 94.75 88 ILE A N 1
ATOM 667 C CA . ILE A 1 88 ? 7.848 20.594 5.25 1 94.75 88 ILE A CA 1
ATOM 668 C C . ILE A 1 88 ? 7.25 20.453 3.852 1 94.75 88 ILE A C 1
ATOM 670 O O . ILE A 1 88 ? 7.867 20.859 2.863 1 94.75 88 ILE A O 1
ATOM 674 N N . LYS A 1 89 ? 6.098 19.859 3.799 1 96.69 89 LYS A N 1
ATOM 675 C CA . LYS A 1 89 ? 5.434 19.672 2.514 1 96.69 89 LYS A CA 1
ATOM 676 C C . LYS A 1 89 ? 3.951 20.016 2.604 1 96.69 89 LYS A C 1
ATOM 678 O O . LYS A 1 89 ? 3.248 19.547 3.502 1 96.69 89 LYS A O 1
ATOM 683 N N . ASP A 1 90 ? 3.572 20.938 1.643 1 98 90 ASP A N 1
ATOM 684 C CA . ASP A 1 90 ? 2.131 21.109 1.481 1 98 90 ASP A CA 1
ATOM 685 C C . ASP A 1 90 ? 1.495 19.875 0.848 1 98 90 ASP A C 1
ATOM 687 O O . ASP A 1 90 ? 1.851 19.484 -0.269 1 98 90 ASP A O 1
ATOM 691 N N . THR A 1 91 ? 0.599 19.297 1.604 1 98.38 91 THR A N 1
ATOM 692 C CA . THR A 1 91 ? -0.013 18.047 1.175 1 98.38 91 THR A CA 1
ATOM 693 C C . THR A 1 91 ? -1.513 18.234 0.956 1 98.38 91 THR A C 1
ATOM 695 O O . THR A 1 91 ? -2.213 18.75 1.822 1 98.38 91 THR A O 1
ATOM 698 N N . LYS A 1 92 ? -1.966 17.844 -0.245 1 98.5 92 LYS A N 1
ATOM 699 C CA . LYS A 1 92 ? -3.398 17.844 -0.524 1 98.5 92 LYS A CA 1
ATOM 700 C C . LYS A 1 92 ? -4.051 16.562 -0.01 1 98.5 92 LYS A C 1
ATOM 702 O O . LYS A 1 92 ? -3.594 15.453 -0.314 1 98.5 92 LYS A O 1
ATOM 707 N N . PHE A 1 93 ? -5.113 16.766 0.788 1 98.44 93 PHE A N 1
ATOM 708 C CA . PHE A 1 93 ? -5.871 15.641 1.336 1 98.44 93 PHE A CA 1
ATOM 709 C C . PHE A 1 93 ? -7.297 15.633 0.804 1 98.44 93 PHE A C 1
ATOM 711 O O . PHE A 1 93 ? -7.918 16.688 0.674 1 98.44 93 PHE A O 1
ATOM 718 N N . GLN A 1 94 ? -7.73 14.438 0.458 1 97.56 94 GLN A N 1
ATOM 719 C CA . GLN A 1 94 ? -9.172 14.227 0.337 1 97.56 94 GLN A CA 1
ATOM 720 C C . GLN A 1 94 ? -9.812 14.023 1.706 1 97.56 94 GLN A C 1
ATOM 722 O O . GLN A 1 94 ? -9.398 13.148 2.471 1 97.56 94 GLN A O 1
ATOM 727 N N . VAL A 1 95 ? -10.82 14.797 2.016 1 97.5 95 VAL A N 1
ATOM 728 C CA . VAL A 1 95 ? -11.469 14.758 3.326 1 97.5 95 VAL A CA 1
ATOM 729 C C . VAL A 1 95 ? -12.664 13.805 3.289 1 97.5 95 VAL A C 1
ATOM 731 O O . VAL A 1 95 ? -13.57 13.977 2.475 1 97.5 95 VAL A O 1
ATOM 734 N N . ILE A 1 96 ? -12.609 12.852 4.16 1 95.25 96 ILE A N 1
ATOM 735 C CA . ILE A 1 96 ? -13.734 11.93 4.223 1 95.25 96 ILE A CA 1
ATOM 736 C C . ILE A 1 96 ? -14.273 11.867 5.652 1 95.25 96 ILE A C 1
ATOM 738 O O . ILE A 1 96 ? -13.539 12.117 6.609 1 95.25 96 ILE A O 1
ATOM 742 N N . ASP A 1 97 ? -15.633 11.594 5.711 1 93.5 97 ASP A N 1
ATOM 743 C CA . ASP A 1 97 ? -16.312 11.375 6.98 1 93.5 97 ASP A CA 1
ATOM 744 C C . ASP A 1 97 ? -16.641 9.898 7.176 1 93.5 97 ASP A C 1
ATOM 746 O O . ASP A 1 97 ? -17.719 9.438 6.785 1 93.5 97 ASP A O 1
ATOM 750 N N . ALA A 1 98 ? -15.68 9.164 7.699 1 90.69 98 ALA A N 1
ATOM 751 C CA . ALA A 1 98 ? -15.82 7.719 7.855 1 90.69 98 ALA A CA 1
ATOM 752 C C . ALA A 1 98 ? -15.25 7.254 9.195 1 90.69 98 ALA A C 1
ATOM 754 O O . ALA A 1 98 ? -14.562 8.008 9.875 1 90.69 98 ALA A O 1
ATOM 755 N N . ASP A 1 99 ? -15.719 6.059 9.578 1 89.19 99 ASP A N 1
ATOM 756 C CA . ASP A 1 99 ? -15.156 5.395 10.742 1 89.19 99 ASP A CA 1
ATOM 757 C C . ASP A 1 99 ? -14.023 4.449 10.344 1 89.19 99 ASP A C 1
ATOM 759 O O . ASP A 1 99 ? -14.273 3.365 9.812 1 89.19 99 ASP A O 1
ATOM 763 N N . MET A 1 100 ? -12.859 4.941 10.508 1 89.56 100 MET A N 1
ATOM 764 C CA . MET A 1 100 ? -11.688 4.145 10.164 1 89.56 100 MET A CA 1
ATOM 765 C C . MET A 1 100 ? -10.695 4.113 11.32 1 89.56 100 MET A C 1
ATOM 767 O O . MET A 1 100 ? -10.711 4.996 12.188 1 89.56 100 MET A O 1
ATOM 771 N N . ALA A 1 101 ? -9.852 3.115 11.289 1 91.31 101 ALA A N 1
ATOM 772 C CA . ALA A 1 101 ? -8.852 2.938 12.344 1 91.31 101 ALA A CA 1
ATOM 773 C C . ALA A 1 101 ? -7.75 3.984 12.234 1 91.31 101 ALA A C 1
ATOM 775 O O . ALA A 1 101 ? -7.105 4.32 13.227 1 91.31 101 ALA A O 1
ATOM 776 N N . TYR A 1 102 ? -7.543 4.555 11.094 1 96.12 102 TYR A N 1
ATOM 777 C CA . TYR A 1 102 ? -6.484 5.527 10.859 1 96.12 102 TYR A CA 1
ATOM 778 C C . TYR A 1 102 ? -7.055 6.938 10.766 1 96.12 102 TYR A C 1
ATOM 780 O O . TYR A 1 102 ? -8.172 7.133 10.281 1 96.12 102 TYR A O 1
ATOM 788 N N . ASN A 1 103 ? -6.234 7.863 11.188 1 97.69 103 ASN A N 1
ATOM 789 C CA . ASN A 1 103 ? -6.629 9.266 11.133 1 97.69 103 ASN A CA 1
ATOM 790 C C . ASN A 1 103 ? -6.289 9.891 9.781 1 97.69 103 ASN A C 1
ATOM 792 O O . ASN A 1 103 ? -7.012 10.758 9.297 1 97.69 103 ASN A O 1
ATOM 796 N N . ILE A 1 104 ? -5.168 9.477 9.234 1 98.12 104 ILE A N 1
ATOM 797 C CA . ILE A 1 104 ? -4.672 9.914 7.934 1 98.12 104 ILE A CA 1
ATOM 798 C C . ILE A 1 104 ? -4.105 8.711 7.176 1 98.12 104 ILE A C 1
ATOM 800 O O . ILE A 1 104 ? -3.539 7.797 7.781 1 98.12 104 ILE A O 1
ATOM 804 N N . ILE A 1 105 ? -4.348 8.688 5.891 1 97.38 105 ILE A N 1
ATOM 805 C CA . ILE A 1 105 ? -3.619 7.809 4.984 1 97.38 105 ILE A CA 1
ATOM 806 C C . ILE A 1 105 ? -2.771 8.641 4.027 1 97.38 105 ILE A C 1
ATOM 808 O O . ILE A 1 105 ? -3.295 9.5 3.311 1 97.38 105 ILE A O 1
ATOM 812 N N . LEU A 1 106 ? -1.491 8.438 4.105 1 98.38 106 LEU A N 1
ATOM 813 C CA . LEU A 1 106 ? -0.591 9.039 3.123 1 98.38 106 LEU A CA 1
ATOM 814 C C . LEU A 1 106 ? -0.292 8.055 1.995 1 98.38 106 LEU A C 1
ATOM 816 O O . LEU A 1 106 ? 0.337 7.016 2.219 1 98.38 106 LEU A O 1
ATOM 820 N N . GLY A 1 107 ? -0.788 8.406 0.803 1 97.94 107 GLY A N 1
ATOM 821 C CA . GLY A 1 107 ? -0.625 7.566 -0.373 1 97.94 107 GLY A CA 1
ATOM 822 C C . GLY A 1 107 ? 0.548 7.98 -1.242 1 97.94 107 GLY A C 1
ATOM 823 O O . GLY A 1 107 ? 1.485 8.625 -0.766 1 97.94 107 GLY A O 1
ATOM 824 N N . ARG A 1 108 ? 0.476 7.594 -2.52 1 98.19 108 ARG A N 1
ATOM 825 C CA . ARG A 1 108 ? 1.571 7.754 -3.471 1 98.19 108 ARG A CA 1
ATOM 826 C C . ARG A 1 108 ? 1.871 9.227 -3.719 1 98.19 108 ARG A C 1
ATOM 828 O O . ARG A 1 108 ? 3.033 9.617 -3.873 1 98.19 108 ARG A O 1
ATOM 835 N N . PRO A 1 109 ? 0.916 10.117 -3.744 1 97.75 109 PRO A N 1
ATOM 836 C CA . PRO A 1 109 ? 1.266 11.516 -3.986 1 97.75 109 PRO A CA 1
ATOM 837 C C . PRO A 1 109 ? 2.244 12.062 -2.951 1 97.75 109 PRO A C 1
ATOM 839 O O . PRO A 1 109 ? 3.207 12.75 -3.307 1 97.75 109 PRO A O 1
ATOM 842 N N . TRP A 1 110 ? 1.969 11.75 -1.738 1 97.69 110 TRP A N 1
ATOM 843 C CA . TRP A 1 110 ? 2.883 12.211 -0.7 1 97.69 110 TRP A CA 1
ATOM 844 C C . TRP A 1 110 ? 4.207 11.461 -0.764 1 97.69 110 TRP A C 1
ATOM 846 O O . TRP A 1 110 ? 5.277 12.07 -0.688 1 97.69 110 TRP A O 1
ATOM 856 N N . ILE A 1 111 ? 4.145 10.164 -0.878 1 97.56 111 ILE A N 1
ATOM 857 C CA . ILE A 1 111 ? 5.316 9.297 -0.909 1 97.56 111 ILE A CA 1
ATOM 858 C C . ILE A 1 111 ? 6.254 9.742 -2.031 1 97.56 111 ILE A C 1
ATOM 860 O O . ILE A 1 111 ? 7.465 9.859 -1.826 1 97.56 111 ILE A O 1
ATOM 864 N N . HIS A 1 112 ? 5.684 10.047 -3.186 1 96.94 112 HIS A N 1
ATOM 865 C CA . HIS A 1 112 ? 6.488 10.438 -4.34 1 96.94 112 HIS A CA 1
ATOM 866 C C . HIS A 1 112 ? 6.988 11.867 -4.207 1 96.94 112 HIS A C 1
ATOM 868 O O . HIS A 1 112 ? 8.125 12.172 -4.574 1 96.94 112 HIS A O 1
ATOM 874 N N . ALA A 1 113 ? 6.168 12.711 -3.662 1 95.31 113 ALA A N 1
ATOM 875 C CA . ALA A 1 113 ? 6.586 14.102 -3.457 1 95.31 113 ALA A CA 1
ATOM 876 C C . ALA A 1 113 ? 7.766 14.18 -2.49 1 95.31 113 ALA A C 1
ATOM 878 O O . ALA A 1 113 ? 8.648 15.023 -2.645 1 95.31 113 ALA A O 1
ATOM 879 N N . MET A 1 114 ? 7.781 13.305 -1.516 1 94.38 114 MET A N 1
ATOM 880 C CA . MET A 1 114 ? 8.836 13.281 -0.508 1 94.38 114 MET A CA 1
ATOM 881 C C . MET A 1 114 ? 10.047 12.5 -1.004 1 94.38 114 MET A C 1
ATOM 883 O O . MET A 1 114 ? 11.102 12.5 -0.364 1 94.38 114 MET A O 1
ATOM 887 N N . ASP A 1 115 ? 9.859 11.82 -2.102 1 93.25 115 ASP A N 1
ATOM 888 C CA . ASP A 1 115 ? 10.898 10.977 -2.693 1 93.25 115 ASP A CA 1
ATOM 889 C C . ASP A 1 115 ? 11.375 9.914 -1.71 1 93.25 115 ASP A C 1
ATOM 891 O O . ASP A 1 115 ? 12.578 9.711 -1.538 1 93.25 115 ASP A O 1
ATOM 895 N N . VAL A 1 116 ? 10.414 9.312 -1.05 1 95.56 116 VAL A N 1
ATOM 896 C CA . VAL A 1 116 ? 10.789 8.352 -0.017 1 95.56 116 VAL A CA 1
ATOM 897 C C . VAL A 1 116 ? 10.367 6.945 -0.445 1 95.56 116 VAL A C 1
ATOM 899 O O . VAL A 1 116 ? 9.531 6.781 -1.339 1 95.56 116 VAL A O 1
ATOM 902 N N . VAL A 1 117 ? 10.969 5.965 0.202 1 97.19 117 VAL A N 1
ATOM 903 C CA . VAL A 1 117 ? 10.586 4.562 0.059 1 97.19 117 VAL A CA 1
ATOM 904 C C . VAL A 1 117 ? 10.195 3.99 1.421 1 97.19 117 VAL A C 1
ATOM 906 O O . VAL A 1 117 ? 11.008 3.982 2.352 1 97.19 117 VAL A O 1
ATOM 909 N N . PRO A 1 118 ? 8.93 3.602 1.558 1 98.12 118 PRO A N 1
ATOM 910 C CA . PRO A 1 118 ? 8.516 2.934 2.793 1 98.12 118 PRO A CA 1
ATOM 911 C C . PRO A 1 118 ? 8.828 1.44 2.793 1 98.12 118 PRO A C 1
ATOM 913 O O . PRO A 1 118 ? 8.859 0.812 1.731 1 98.12 118 PRO A O 1
ATOM 916 N N . SER A 1 119 ? 9.094 0.893 3.975 1 97.75 119 SER A N 1
ATOM 917 C CA . SER A 1 119 ? 9.258 -0.544 4.168 1 97.75 119 SER A CA 1
ATOM 918 C C . SER A 1 119 ? 8.453 -1.038 5.363 1 97.75 119 SER A C 1
ATOM 920 O O . SER A 1 119 ? 8.805 -0.769 6.516 1 97.75 119 SER A O 1
ATOM 922 N N . THR A 1 120 ? 7.383 -1.836 5.027 1 97.69 120 THR A N 1
ATOM 923 C CA . THR A 1 120 ? 6.617 -2.434 6.117 1 97.69 120 THR A CA 1
ATOM 924 C C . THR A 1 120 ? 7.434 -3.51 6.828 1 97.69 120 THR A C 1
ATOM 926 O O . THR A 1 120 ? 7.289 -3.707 8.031 1 97.69 120 THR A O 1
ATOM 929 N N . LEU A 1 121 ? 8.305 -4.125 6.105 1 95.75 121 LEU A N 1
ATOM 930 C CA . LEU A 1 121 ? 9.195 -5.129 6.668 1 95.75 121 LEU A CA 1
ATOM 931 C C . LEU A 1 121 ? 10.047 -4.535 7.793 1 95.75 121 LEU A C 1
ATOM 933 O O . LEU A 1 121 ? 10.156 -5.125 8.867 1 95.75 121 LEU A O 1
ATOM 937 N N . HIS A 1 122 ? 10.555 -3.33 7.621 1 96.44 122 HIS A N 1
ATOM 938 C CA . HIS A 1 122 ? 11.484 -2.695 8.547 1 96.44 122 HIS A CA 1
ATOM 939 C C . HIS A 1 122 ? 10.773 -1.688 9.445 1 96.44 122 HIS A C 1
ATOM 941 O O . HIS A 1 122 ? 11.359 -1.188 10.406 1 96.44 122 HIS A O 1
ATOM 947 N N . GLN A 1 123 ? 9.594 -1.337 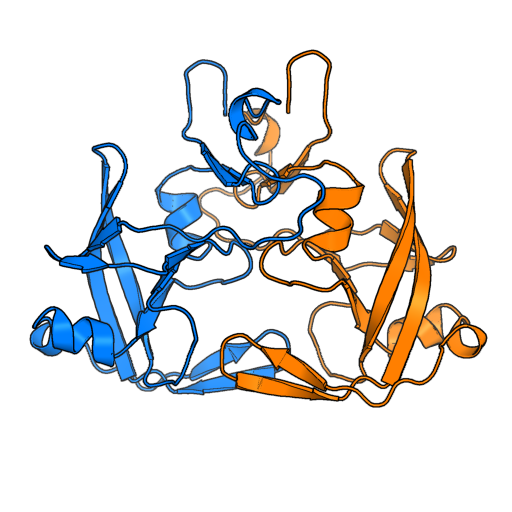9.023 1 97.12 123 GLN A N 1
ATOM 948 C CA . GLN A 1 123 ? 8.773 -0.385 9.758 1 97.12 123 GLN A CA 1
ATOM 949 C C . GLN A 1 123 ? 9.414 0.999 9.781 1 97.12 123 GLN A C 1
ATOM 951 O O . GLN A 1 123 ? 9.406 1.679 10.812 1 97.12 123 GLN A O 1
ATOM 956 N N . VAL A 1 124 ? 10.008 1.395 8.648 1 96.5 124 VAL A N 1
ATOM 957 C CA . VAL A 1 124 ? 10.617 2.717 8.539 1 96.5 124 VAL A CA 1
ATOM 958 C C . VAL A 1 124 ? 10.391 3.271 7.133 1 96.5 124 VAL A C 1
ATOM 960 O O . VAL A 1 124 ? 10.023 2.529 6.219 1 96.5 124 VAL A O 1
ATOM 963 N N . ILE A 1 125 ? 10.531 4.539 6.969 1 96.31 125 ILE A N 1
ATOM 964 C CA . ILE A 1 125 ? 10.617 5.266 5.707 1 96.31 125 ILE A CA 1
ATOM 965 C C . ILE A 1 125 ? 12.031 5.789 5.508 1 96.31 125 ILE A C 1
ATOM 967 O O . ILE A 1 125 ? 12.641 6.328 6.438 1 96.31 125 ILE A O 1
ATOM 971 N N . LYS A 1 126 ? 12.523 5.613 4.336 1 95.62 126 LYS A N 1
ATOM 972 C CA . LYS A 1 126 ? 13.867 6.125 4.102 1 95.62 126 LYS A CA 1
ATOM 973 C C . LYS A 1 126 ? 13.867 7.203 3.023 1 95.62 126 LYS A C 1
ATOM 975 O O . LYS A 1 126 ? 13.156 7.09 2.021 1 95.62 126 LYS A O 1
ATOM 980 N N . PHE A 1 127 ? 14.742 8.164 3.242 1 94.5 127 PHE A N 1
ATOM 981 C CA . PHE A 1 127 ? 14.922 9.305 2.35 1 94.5 127 PHE A CA 1
ATOM 982 C C . PHE A 1 127 ? 16.125 9.086 1.433 1 94.5 127 PHE A C 1
ATOM 984 O O . PHE A 1 127 ? 17 8.289 1.74 1 94.5 127 PHE A O 1
ATOM 991 N N . PRO A 1 128 ? 16.125 9.836 0.327 1 90.94 128 PRO A N 1
ATOM 992 C CA . PRO A 1 128 ? 17.281 9.719 -0.566 1 90.94 128 PRO A CA 1
ATOM 993 C C . PRO A 1 128 ? 18.594 10.18 0.087 1 90.94 128 PRO A C 1
ATOM 995 O O . PRO A 1 128 ? 18.578 11.102 0.906 1 90.94 128 PRO A O 1
ATOM 998 N N . SER A 1 129 ? 19.656 9.461 -0.135 1 88.88 129 SER A N 1
ATOM 999 C CA . SER A 1 129 ? 21.031 9.859 0.192 1 88.88 129 SER A CA 1
ATOM 1000 C C . SER A 1 129 ? 21.891 9.922 -1.059 1 88.88 129 SER A C 1
ATOM 1002 O O . SER A 1 129 ? 21.422 9.641 -2.164 1 88.88 129 SER A O 1
ATOM 1004 N N . GLU A 1 130 ? 23.141 10.336 -0.877 1 87.06 130 GLU A N 1
ATOM 1005 C CA . GLU A 1 130 ? 24.078 10.398 -1.995 1 87.06 130 GLU A CA 1
ATOM 1006 C C . GLU A 1 130 ? 24.312 9.016 -2.6 1 87.06 130 GLU A C 1
ATOM 1008 O O . GLU A 1 130 ? 24.688 8.898 -3.766 1 87.06 130 GLU A O 1
ATOM 1013 N N . TRP A 1 131 ? 24.016 7.977 -1.896 1 83.75 131 TRP A N 1
ATOM 1014 C CA . TRP A 1 131 ? 24.266 6.609 -2.332 1 83.75 131 TRP A CA 1
ATOM 1015 C C . TRP A 1 131 ? 22.984 5.902 -2.713 1 83.75 131 TRP A C 1
ATOM 1017 O O . TRP A 1 131 ? 22.984 4.707 -3.027 1 83.75 131 TRP A O 1
ATOM 1027 N N . GLY A 1 132 ? 21.938 6.602 -2.736 1 84.56 132 GLY A N 1
ATOM 1028 C CA . GLY A 1 132 ? 20.641 5.973 -2.969 1 84.56 132 GLY A CA 1
ATOM 1029 C C . GLY A 1 132 ? 19.781 5.902 -1.722 1 84.56 132 GLY A C 1
ATOM 1030 O O . GLY A 1 132 ? 20 6.664 -0.774 1 84.56 132 GLY A O 1
ATOM 1031 N N . ILE A 1 133 ? 18.719 5.27 -1.873 1 89.06 133 ILE A N 1
ATOM 1032 C CA . ILE A 1 133 ? 17.859 4.98 -0.723 1 89.06 133 ILE A CA 1
ATOM 1033 C C . ILE A 1 133 ? 18.203 3.602 -0.164 1 89.06 133 ILE A C 1
ATOM 1035 O O . ILE A 1 133 ? 18.297 2.629 -0.915 1 89.06 133 ILE A O 1
ATOM 1039 N N . MET B 1 1 ? 20.141 -1.247 -3.234 1 87.5 1 MET B N 1
ATOM 1040 C CA . MET B 1 1 ? 19.688 0.104 -2.93 1 87.5 1 MET B CA 1
ATOM 1041 C C . MET B 1 1 ? 18.891 0.685 -4.102 1 87.5 1 MET B C 1
ATOM 1043 O O . MET B 1 1 ? 19.141 0.331 -5.254 1 87.5 1 MET B O 1
ATOM 1047 N N . PHE B 1 2 ? 17.891 1.522 -3.773 1 92.94 2 PHE B N 1
ATOM 1048 C CA . PHE B 1 2 ? 17.125 2.201 -4.816 1 92.94 2 PHE B CA 1
ATOM 1049 C C . PHE B 1 2 ? 17.844 3.459 -5.281 1 92.94 2 PHE B C 1
ATOM 1051 O O . PHE B 1 2 ? 18.359 4.23 -4.465 1 92.94 2 PHE B O 1
ATOM 1058 N N . ASP B 1 3 ? 18 3.525 -6.609 1 90.69 3 ASP B N 1
ATOM 1059 C CA . ASP B 1 3 ? 18.625 4.727 -7.145 1 90.69 3 ASP B CA 1
ATOM 1060 C C . ASP B 1 3 ? 17.969 5.164 -8.445 1 90.69 3 ASP B C 1
ATOM 1062 O O . ASP B 1 3 ? 16.953 4.594 -8.852 1 90.69 3 ASP B O 1
ATOM 1066 N N . ASP B 1 4 ? 18.5 6.246 -9.047 1 86.88 4 ASP B N 1
ATOM 1067 C CA . ASP B 1 4 ? 17.875 6.844 -10.227 1 86.88 4 ASP B CA 1
ATOM 1068 C C . ASP B 1 4 ? 17.859 5.855 -11.391 1 86.88 4 ASP B C 1
ATOM 1070 O O . ASP B 1 4 ? 16.984 5.934 -12.258 1 86.88 4 ASP B O 1
ATOM 1074 N N . LYS B 1 5 ? 18.828 4.977 -11.414 1 90.69 5 LYS B N 1
ATOM 1075 C CA . LYS B 1 5 ? 18.875 3.982 -12.484 1 90.69 5 LYS B CA 1
ATOM 1076 C C . LYS B 1 5 ? 17.656 3.066 -12.43 1 90.69 5 LYS B C 1
ATOM 1078 O O . LYS B 1 5 ? 17.219 2.559 -13.461 1 90.69 5 LYS B O 1
ATOM 1083 N N . ASP B 1 6 ? 17.078 2.914 -11.234 1 92.31 6 ASP B N 1
ATOM 1084 C CA . ASP B 1 6 ? 15.906 2.068 -11.062 1 92.31 6 ASP B CA 1
ATOM 1085 C C . ASP B 1 6 ? 14.672 2.699 -11.703 1 92.31 6 ASP B C 1
ATOM 1087 O O . ASP B 1 6 ? 13.688 2.01 -11.992 1 92.31 6 ASP B O 1
ATOM 1091 N N . ALA B 1 7 ? 14.664 4.023 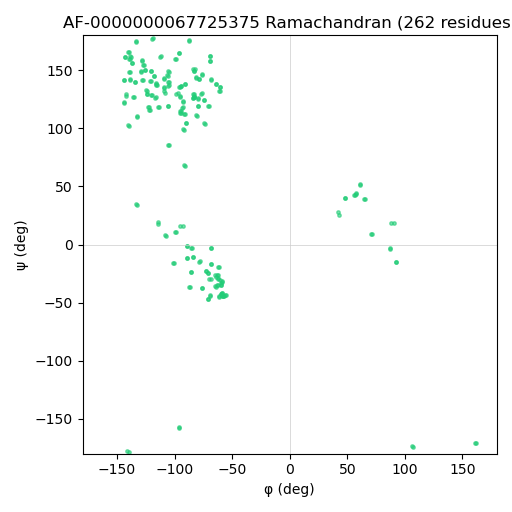-11.859 1 89.56 7 ALA B N 1
ATOM 1092 C CA . ALA B 1 7 ? 13.508 4.723 -12.422 1 89.56 7 ALA B CA 1
ATOM 1093 C C . ALA B 1 7 ? 13.727 5.027 -13.906 1 89.56 7 ALA B C 1
ATOM 1095 O O . ALA B 1 7 ? 12.953 5.777 -14.508 1 89.56 7 ALA B O 1
ATOM 1096 N N . ASP B 1 8 ? 14.734 4.434 -14.383 1 87.75 8 ASP B N 1
ATOM 1097 C CA . ASP B 1 8 ? 15.031 4.684 -15.789 1 87.75 8 ASP B CA 1
ATOM 1098 C C . ASP B 1 8 ? 13.875 4.246 -16.688 1 87.75 8 ASP B C 1
ATOM 1100 O O . ASP B 1 8 ? 13.328 3.156 -16.516 1 87.75 8 ASP B O 1
ATOM 1104 N N . GLY B 1 9 ? 13.453 5.203 -17.703 1 87.38 9 GLY B N 1
ATOM 1105 C CA . GLY B 1 9 ? 12.391 4.887 -18.641 1 87.38 9 GLY B CA 1
ATOM 1106 C C . GLY B 1 9 ? 11.023 5.34 -18.156 1 87.38 9 GLY B C 1
ATOM 1107 O O . GLY B 1 9 ? 10.047 5.293 -18.906 1 87.38 9 GLY B O 1
ATOM 1108 N N . LEU B 1 10 ? 11.023 5.641 -16.875 1 88.62 10 LEU B N 1
ATOM 1109 C CA . LEU B 1 10 ? 9.758 6.141 -16.344 1 88.62 10 LEU B CA 1
ATOM 1110 C C . LEU B 1 10 ? 9.562 7.609 -16.703 1 88.62 10 LEU B C 1
ATOM 1112 O O . LEU B 1 10 ? 10.531 8.375 -16.766 1 88.62 10 LEU B O 1
ATOM 1116 N N . MET B 1 11 ? 8.375 7.992 -17 1 85.81 11 MET B N 1
ATOM 1117 C CA . MET B 1 11 ? 8.008 9.398 -17.141 1 85.81 11 MET B CA 1
ATOM 1118 C C . MET B 1 11 ? 7.758 10.023 -15.766 1 85.81 11 MET B C 1
ATOM 1120 O O . MET B 1 11 ? 6.824 9.641 -15.062 1 85.81 11 MET B O 1
ATOM 1124 N N . ILE B 1 12 ? 8.672 10.914 -15.383 1 84.19 12 ILE B N 1
ATOM 1125 C CA . ILE B 1 12 ? 8.539 11.57 -14.086 1 84.19 12 ILE B CA 1
ATOM 1126 C C . ILE B 1 12 ? 8.062 13.008 -14.281 1 84.19 12 ILE B C 1
ATOM 1128 O O . ILE B 1 12 ? 8.422 13.656 -15.266 1 84.19 12 ILE B O 1
ATOM 1132 N N . PRO B 1 13 ? 7.18 13.438 -13.438 1 89 13 PRO B N 1
ATOM 1133 C CA . PRO B 1 13 ? 6.633 12.781 -12.242 1 89 13 PRO B CA 1
ATOM 1134 C C . PRO B 1 13 ? 5.488 11.828 -12.562 1 89 13 PRO B C 1
ATOM 1136 O O . PRO B 1 13 ? 4.875 11.93 -13.633 1 89 13 PRO B O 1
ATOM 1139 N N . HIS B 1 14 ? 5.336 10.82 -11.766 1 91.69 14 HIS B N 1
ATOM 1140 C CA . HIS B 1 14 ? 4.211 9.891 -11.852 1 91.69 14 HIS B CA 1
ATOM 1141 C C . HIS B 1 14 ? 3.717 9.5 -10.461 1 91.69 14 HIS B C 1
ATOM 1143 O O . HIS B 1 14 ? 4.383 9.773 -9.461 1 91.69 14 HIS B O 1
ATOM 1149 N N . ASP B 1 15 ? 2.568 8.922 -10.383 1 92.19 15 ASP B N 1
ATOM 1150 C CA . ASP B 1 15 ? 2.045 8.344 -9.148 1 92.19 15 ASP B CA 1
ATOM 1151 C C . ASP B 1 15 ? 1.467 6.953 -9.391 1 92.19 15 ASP B C 1
ATOM 1153 O O . ASP B 1 15 ? 0.486 6.562 -8.75 1 92.19 15 ASP B O 1
ATOM 1157 N N . ASP B 1 16 ? 2.07 6.25 -10.273 1 94.81 16 ASP B N 1
ATOM 1158 C CA . ASP B 1 16 ? 1.595 4.934 -10.68 1 94.81 16 ASP B CA 1
ATOM 1159 C C . ASP B 1 16 ? 1.749 3.92 -9.547 1 94.81 16 ASP B C 1
ATOM 1161 O O . ASP B 1 16 ? 2.73 3.959 -8.797 1 94.81 16 ASP B O 1
ATOM 1165 N N . ALA B 1 17 ? 0.734 3.035 -9.477 1 96.75 17 ALA B N 1
ATOM 1166 C CA . ALA B 1 17 ? 0.877 1.87 -8.609 1 96.75 17 ALA B CA 1
ATOM 1167 C C . ALA B 1 17 ? 1.921 0.902 -9.156 1 96.75 17 ALA B C 1
ATOM 1169 O O . ALA B 1 17 ? 2.318 1.001 -10.32 1 96.75 17 ALA B O 1
ATOM 1170 N N . LEU B 1 18 ? 2.395 0.021 -8.289 1 98.12 18 LEU B N 1
ATOM 1171 C CA . LEU B 1 18 ? 3.336 -1.01 -8.711 1 98.12 18 LEU B CA 1
ATOM 1172 C C . LEU B 1 18 ? 2.6 -2.271 -9.148 1 98.12 18 LEU B C 1
ATOM 1174 O O . LEU B 1 18 ? 2.074 -3.008 -8.312 1 98.12 18 LEU B O 1
ATOM 1178 N N . VAL B 1 19 ? 2.543 -2.467 -10.492 1 97.94 19 VAL B N 1
ATOM 1179 C CA . VAL B 1 19 ? 1.823 -3.582 -11.102 1 97.94 19 VAL B CA 1
ATOM 1180 C C . VAL B 1 19 ? 2.789 -4.438 -11.914 1 97.94 19 VAL B C 1
ATOM 1182 O O . VAL B 1 19 ? 3.523 -3.924 -12.766 1 97.94 19 VAL B O 1
ATOM 1185 N N . ILE B 1 20 ? 2.738 -5.738 -11.625 1 97.88 20 ILE B N 1
ATOM 1186 C CA . ILE B 1 20 ? 3.697 -6.613 -12.289 1 97.88 20 ILE B CA 1
ATOM 1187 C C . ILE B 1 20 ? 2.98 -7.844 -12.836 1 97.88 20 ILE B C 1
ATOM 1189 O O . ILE B 1 20 ? 1.754 -7.945 -12.75 1 97.88 20 ILE B O 1
ATOM 1193 N N . SER B 1 21 ? 3.707 -8.664 -13.555 1 97.81 21 SER B N 1
ATOM 1194 C CA . SER B 1 21 ? 3.287 -9.992 -13.984 1 97.81 21 SER B CA 1
ATOM 1195 C C . SER B 1 21 ? 4.16 -11.078 -13.367 1 97.81 21 SER B C 1
ATOM 1197 O O . SER B 1 21 ? 5.379 -10.922 -13.266 1 97.81 21 SER B O 1
ATOM 1199 N N . LEU B 1 22 ? 3.535 -12.148 -12.945 1 97.38 22 LEU B N 1
ATOM 1200 C CA . LEU B 1 22 ? 4.242 -13.281 -12.367 1 97.38 22 LEU B CA 1
ATOM 1201 C C . LEU B 1 22 ? 3.689 -14.594 -12.898 1 97.38 22 LEU B C 1
ATOM 1203 O O . LEU B 1 22 ? 2.539 -14.656 -13.336 1 97.38 22 LEU B O 1
ATOM 1207 N N . LEU B 1 23 ? 4.59 -15.602 -12.812 1 97.12 23 LEU B N 1
ATOM 1208 C CA . LEU B 1 23 ? 4.094 -16.969 -12.953 1 97.12 23 LEU B CA 1
ATOM 1209 C C . LEU B 1 23 ? 3.473 -17.469 -11.656 1 97.12 23 LEU B C 1
ATOM 1211 O O . LEU B 1 23 ? 4.133 -17.469 -10.609 1 97.12 23 LEU B O 1
ATOM 1215 N N . VAL B 1 24 ? 2.162 -17.812 -11.719 1 98 24 VAL B N 1
ATOM 1216 C CA . VAL B 1 24 ? 1.418 -18.359 -10.594 1 98 24 VAL B CA 1
ATOM 1217 C C . VAL B 1 24 ? 0.787 -19.688 -10.992 1 98 24 VAL B C 1
ATOM 1219 O O . VAL B 1 24 ? 0.027 -19.75 -11.969 1 98 24 VAL B O 1
ATOM 1222 N N . HIS B 1 25 ? 0.872 -20.828 -10.188 1 95.12 25 HIS B N 1
ATOM 1223 C CA . HIS B 1 25 ? 0.269 -22.125 -10.438 1 95.12 25 HIS B CA 1
ATOM 1224 C C . HIS B 1 25 ? 0.399 -22.531 -11.906 1 95.12 25 HIS B C 1
ATOM 1226 O O . HIS B 1 25 ? -0.588 -22.906 -12.539 1 95.12 25 HIS B O 1
ATOM 1232 N N . ASP B 1 26 ? 1.517 -22.047 -12.727 1 92.81 26 ASP B N 1
ATOM 1233 C CA . ASP B 1 26 ? 1.896 -22.391 -14.094 1 92.81 26 ASP B CA 1
ATOM 1234 C C . ASP B 1 26 ? 1.181 -21.5 -15.102 1 92.81 26 ASP B C 1
ATOM 1236 O O . ASP B 1 26 ? 0.962 -21.891 -16.25 1 92.81 26 ASP B O 1
ATOM 1240 N N . THR B 1 27 ? 0.737 -20.469 -14.617 1 96.88 27 THR B N 1
ATOM 1241 C CA . THR B 1 27 ? 0.056 -19.484 -15.453 1 96.88 27 THR B CA 1
ATOM 1242 C C . THR B 1 27 ? 0.714 -18.109 -15.32 1 96.88 27 THR B C 1
ATOM 1244 O O . THR B 1 27 ? 1.027 -17.672 -14.211 1 96.88 27 THR B O 1
ATOM 1247 N N . ASN B 1 28 ? 1.015 -17.531 -16.484 1 97.19 28 ASN B N 1
ATOM 1248 C CA . ASN B 1 28 ? 1.473 -16.156 -16.438 1 97.19 28 ASN B CA 1
ATOM 1249 C C . ASN B 1 28 ? 0.325 -15.195 -16.156 1 97.19 28 ASN B C 1
ATOM 1251 O O . ASN B 1 28 ? -0.528 -14.961 -17.016 1 97.19 28 ASN B O 1
ATOM 1255 N N . VAL B 1 29 ? 0.297 -14.719 -14.93 1 98.19 29 VAL B N 1
ATOM 1256 C CA . VAL B 1 29 ? -0.776 -13.812 -14.516 1 98.19 29 VAL B CA 1
ATOM 1257 C C . VAL B 1 29 ? -0.319 -12.367 -14.656 1 98.19 29 VAL B C 1
ATOM 1259 O O . VAL B 1 29 ? 0.743 -11.992 -14.156 1 98.19 29 VAL B O 1
ATOM 1262 N N . LYS B 1 30 ? -1.101 -11.57 -15.352 1 98 30 LYS B N 1
ATOM 1263 C CA . LYS B 1 30 ? -0.844 -10.141 -15.516 1 98 30 LYS B CA 1
ATOM 1264 C C . LYS B 1 30 ? -1.638 -9.32 -14.5 1 98 30 LYS B C 1
ATOM 1266 O O . LYS B 1 30 ? -2.479 -9.859 -13.781 1 98 30 LYS B O 1
ATOM 1271 N N . ARG B 1 31 ? -1.237 -8.055 -14.359 1 97.88 31 ARG B N 1
ATOM 1272 C CA . ARG B 1 31 ? -1.947 -7.07 -13.539 1 97.88 31 ARG B CA 1
ATOM 1273 C C . ARG B 1 31 ? -1.994 -7.508 -12.078 1 97.88 31 ARG B C 1
ATOM 1275 O O . ARG B 1 31 ? -3.064 -7.535 -11.469 1 97.88 31 ARG B O 1
ATOM 1282 N N . ILE B 1 32 ? -0.838 -7.824 -11.57 1 98.5 32 ILE B N 1
ATOM 1283 C CA . ILE B 1 32 ? -0.67 -8.102 -10.148 1 98.5 32 ILE B CA 1
ATOM 1284 C C . ILE B 1 32 ? -0.246 -6.828 -9.422 1 98.5 32 ILE B C 1
ATOM 1286 O O . ILE B 1 32 ? 0.807 -6.258 -9.719 1 98.5 32 ILE B O 1
ATOM 1290 N N . LEU B 1 33 ? -1.085 -6.383 -8.5 1 97.94 33 LEU B N 1
ATOM 1291 C CA . LEU B 1 33 ? -0.762 -5.223 -7.684 1 97.94 33 LEU B CA 1
ATOM 1292 C C . LEU B 1 33 ? 0.099 -5.621 -6.488 1 97.94 33 LEU B C 1
ATOM 1294 O O . LEU B 1 33 ? -0.239 -6.559 -5.762 1 97.94 33 LEU B O 1
ATOM 1298 N N . ILE B 1 34 ? 1.246 -4.984 -6.293 1 98.5 34 ILE B N 1
ATOM 1299 C CA . ILE B 1 34 ? 2.029 -5.098 -5.066 1 98.5 34 ILE B CA 1
ATOM 1300 C C . ILE B 1 34 ? 1.621 -3.994 -4.09 1 98.5 34 ILE B C 1
ATOM 1302 O O . ILE B 1 34 ? 1.846 -2.811 -4.355 1 98.5 34 ILE B O 1
ATOM 1306 N N . ASP B 1 35 ? 0.98 -4.434 -2.953 1 97 35 ASP B N 1
ATOM 1307 C CA . ASP B 1 35 ? 0.414 -3.41 -2.082 1 97 35 ASP B CA 1
ATOM 1308 C C . ASP B 1 35 ? 0.629 -3.76 -0.611 1 97 35 ASP B C 1
ATOM 1310 O O . ASP B 1 35 ? -0.14 -4.531 -0.032 1 97 35 ASP B O 1
ATOM 1314 N N . PRO B 1 36 ? 1.626 -3.086 0.036 1 97.75 36 PRO B N 1
ATOM 1315 C CA . PRO B 1 36 ? 1.879 -3.354 1.454 1 97.75 36 PRO B CA 1
ATOM 1316 C C . PRO B 1 36 ? 0.75 -2.865 2.357 1 97.75 36 PRO B C 1
ATOM 1318 O O . PRO B 1 36 ? 0.775 -3.104 3.568 1 97.75 36 PRO B O 1
ATOM 1321 N N . GLY B 1 37 ? -0.235 -2.248 1.791 1 94.94 37 GLY B N 1
ATOM 1322 C CA . GLY B 1 37 ? -1.396 -1.842 2.568 1 94.94 37 GLY B CA 1
ATOM 1323 C C . GLY B 1 37 ? -2.35 -2.986 2.857 1 94.94 37 GLY B C 1
ATOM 1324 O O . GLY B 1 37 ? -3.234 -2.863 3.707 1 94.94 37 GLY B O 1
ATOM 1325 N N . TYR B 1 38 ? -2.221 -4.02 2.215 1 95 38 TYR B N 1
ATOM 1326 C CA . TYR B 1 38 ? -3.105 -5.168 2.393 1 95 38 TYR B CA 1
ATOM 1327 C C . TYR B 1 38 ? -2.51 -6.168 3.377 1 95 38 TYR B C 1
ATOM 1329 O O . TYR B 1 38 ? -1.326 -6.504 3.291 1 95 38 TYR B O 1
ATOM 1337 N N . SER B 1 39 ? -3.318 -6.652 4.242 1 95.44 39 SER B N 1
ATOM 1338 C CA . SER B 1 39 ? -2.896 -7.621 5.246 1 95.44 39 SER B CA 1
ATOM 1339 C C . SER B 1 39 ? -3.029 -9.047 4.73 1 95.44 39 SER B C 1
ATOM 1341 O O . SER B 1 39 ? -2.711 -10.008 5.441 1 95.44 39 SER B O 1
ATOM 1343 N N . VAL B 1 40 ? -3.516 -9.195 3.516 1 96.38 40 VAL B N 1
ATOM 1344 C CA . VAL B 1 40 ? -3.695 -10.508 2.904 1 96.38 40 VAL B CA 1
ATOM 1345 C C . VAL B 1 40 ? -3.258 -10.469 1.442 1 96.38 40 VAL B C 1
ATOM 1347 O O . VAL B 1 40 ? -3.059 -9.383 0.881 1 96.38 40 VAL B O 1
ATOM 1350 N N . ASN B 1 41 ? -3.008 -11.656 0.882 1 98.06 41 ASN B N 1
ATOM 1351 C CA . ASN B 1 41 ? -2.943 -11.805 -0.567 1 98.06 41 ASN B CA 1
ATOM 1352 C C . ASN B 1 41 ? -4.309 -12.156 -1.155 1 98.06 41 ASN B C 1
ATOM 1354 O O . ASN B 1 41 ? -5.016 -13.016 -0.625 1 98.06 41 ASN B O 1
ATOM 1358 N N . ILE B 1 42 ? -4.664 -11.547 -2.27 1 97.44 42 ILE B N 1
ATOM 1359 C CA . ILE B 1 42 ? -5.977 -11.758 -2.875 1 97.44 42 ILE B CA 1
ATOM 1360 C C . ILE B 1 42 ? -5.812 -12.297 -4.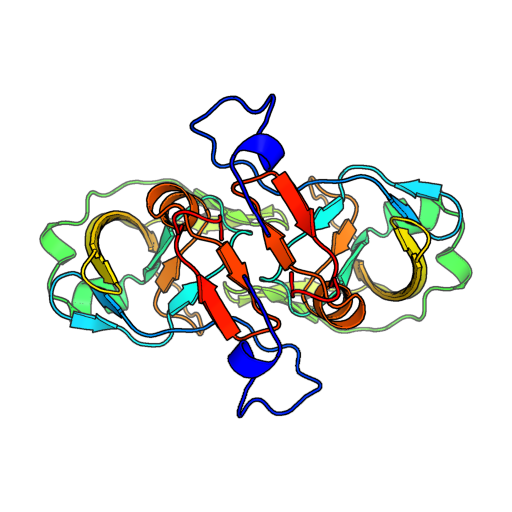293 1 97.44 42 ILE B C 1
ATOM 1362 O O . ILE B 1 42 ? -4.914 -11.875 -5.027 1 97.44 42 ILE B O 1
ATOM 1366 N N . ILE B 1 43 ? -6.652 -13.195 -4.652 1 98.19 43 ILE B N 1
ATOM 1367 C CA . ILE B 1 43 ? -6.75 -13.656 -6.035 1 98.19 43 ILE B CA 1
ATOM 1368 C C . ILE B 1 43 ? -8.211 -13.734 -6.453 1 98.19 43 ILE B C 1
ATOM 1370 O O . ILE B 1 43 ? -9.07 -14.148 -5.668 1 98.19 43 ILE B O 1
ATOM 1374 N N . LEU B 1 44 ? -8.5 -13.344 -7.633 1 97.5 44 LEU B N 1
ATOM 1375 C CA . LEU B 1 44 ? -9.867 -13.406 -8.133 1 97.5 44 LEU B CA 1
ATOM 1376 C C . LEU B 1 44 ? -10.25 -14.828 -8.508 1 97.5 44 LEU B C 1
ATOM 1378 O O . LEU B 1 44 ? -9.438 -15.57 -9.07 1 97.5 44 LEU B O 1
ATOM 1382 N N . LEU B 1 45 ? -11.477 -15.078 -8.289 1 96.94 45 LEU B N 1
ATOM 1383 C CA . LEU B 1 45 ? -12.008 -16.406 -8.617 1 96.94 45 LEU B CA 1
ATOM 1384 C C . LEU B 1 45 ? -11.836 -16.703 -10.102 1 96.94 45 LEU B C 1
ATOM 1386 O O . LEU B 1 45 ? -11.477 -17.828 -10.477 1 96.94 45 LEU B O 1
ATOM 1390 N N . ARG B 1 46 ? -12.102 -15.727 -10.914 1 97.12 46 ARG B N 1
ATOM 1391 C CA . ARG B 1 46 ? -11.984 -15.938 -12.352 1 97.12 46 ARG B CA 1
ATOM 1392 C C . ARG B 1 46 ? -10.562 -16.344 -12.734 1 97.12 46 ARG B C 1
ATOM 1394 O O . ARG B 1 46 ? -10.367 -17.125 -13.664 1 97.12 46 ARG B O 1
ATOM 1401 N N . VAL B 1 47 ? -9.57 -15.82 -12.055 1 97.88 47 VAL B N 1
ATOM 1402 C CA . VAL B 1 47 ? -8.172 -16.156 -12.312 1 97.88 47 VAL B CA 1
ATOM 1403 C C . VAL B 1 47 ? -7.898 -17.594 -11.891 1 97.88 47 VAL B C 1
ATOM 1405 O O . VAL B 1 47 ? -7.246 -18.344 -12.609 1 97.88 47 VAL B O 1
ATOM 1408 N N . VAL B 1 48 ? -8.391 -17.969 -10.758 1 98.06 48 VAL B N 1
ATOM 1409 C CA . VAL B 1 48 ? -8.266 -19.344 -10.266 1 98.06 48 VAL B CA 1
ATOM 1410 C C . VAL B 1 48 ? -8.867 -20.312 -11.273 1 98.06 48 VAL B C 1
ATOM 1412 O O . VAL B 1 48 ? -8.281 -21.359 -11.562 1 98.06 48 VAL B O 1
ATOM 1415 N N . ASN B 1 49 ? -10.047 -19.922 -11.773 1 97 49 ASN B N 1
ATOM 1416 C CA . ASN B 1 49 ? -10.711 -20.734 -12.781 1 97 49 ASN B CA 1
ATOM 1417 C C . ASN B 1 49 ? -9.859 -20.859 -14.047 1 97 49 ASN B C 1
ATOM 1419 O O . ASN B 1 49 ? -9.711 -21.953 -14.594 1 97 49 ASN B O 1
ATOM 1423 N N . GLU B 1 50 ? -9.344 -19.766 -14.445 1 96.44 50 GLU B N 1
ATOM 1424 C CA . GLU B 1 50 ? -8.508 -19.734 -15.641 1 96.44 50 GLU B CA 1
ATOM 1425 C C . GLU B 1 50 ? -7.301 -20.656 -15.492 1 96.44 50 GLU B C 1
ATOM 1427 O O . GLU B 1 50 ? -6.875 -21.297 -16.453 1 96.44 50 GLU B O 1
ATOM 1432 N N . MET B 1 51 ? -6.832 -20.781 -14.266 1 96.12 51 MET B N 1
ATOM 1433 C CA . MET B 1 51 ? -5.664 -21.609 -13.969 1 96.12 51 MET B CA 1
ATOM 1434 C C . MET B 1 51 ? -6.07 -23.062 -13.742 1 96.12 51 MET B C 1
ATOM 1436 O O . MET B 1 51 ? -5.219 -23.922 -13.531 1 96.12 51 MET B O 1
ATOM 1440 N N . GLN B 1 52 ? -7.316 -23.312 -13.781 1 96.44 52 GLN B N 1
ATOM 1441 C CA . GLN B 1 52 ? -7.859 -24.641 -13.539 1 96.44 52 GLN B CA 1
ATOM 1442 C C . GLN B 1 52 ? -7.414 -25.172 -12.18 1 96.44 52 GLN B C 1
ATOM 1444 O O . GLN B 1 52 ? -6.984 -26.328 -12.07 1 96.44 52 GLN B O 1
ATOM 1449 N N . ALA B 1 53 ? -7.449 -24.281 -11.156 1 97.12 53 ALA B N 1
ATOM 1450 C CA . ALA B 1 53 ? -7.027 -24.641 -9.812 1 97.12 53 ALA B CA 1
ATOM 1451 C C . ALA B 1 53 ? -8.203 -24.609 -8.836 1 97.12 53 ALA B C 1
ATOM 1453 O O . ALA B 1 53 ? -8.008 -24.469 -7.625 1 97.12 53 ALA B O 1
ATOM 1454 N N . ASN B 1 54 ? -9.43 -24.641 -9.344 1 95.75 54 ASN B N 1
ATOM 1455 C CA . ASN B 1 54 ? -10.625 -24.562 -8.516 1 95.75 54 ASN B CA 1
ATOM 1456 C C . ASN B 1 54 ? -10.68 -25.703 -7.5 1 95.75 54 ASN B C 1
ATOM 1458 O O . ASN B 1 54 ? -11.195 -25.531 -6.395 1 95.75 54 ASN B O 1
ATOM 1462 N N . ASP B 1 55 ? -10.148 -26.812 -7.836 1 96.31 55 ASP B N 1
ATOM 1463 C CA . ASP B 1 55 ? -10.18 -27.984 -6.961 1 96.31 55 ASP B CA 1
ATOM 1464 C C . ASP B 1 55 ? -9.305 -27.766 -5.73 1 96.31 55 ASP B C 1
ATOM 1466 O O . ASP B 1 55 ? -9.422 -28.484 -4.738 1 96.31 55 ASP B O 1
ATOM 1470 N N . LYS B 1 56 ? -8.453 -26.812 -5.797 1 97.25 56 LYS B N 1
ATOM 1471 C CA . LYS B 1 56 ? -7.531 -26.531 -4.699 1 97.25 56 LYS B CA 1
ATOM 1472 C C . LYS B 1 56 ? -8.133 -25.547 -3.705 1 97.25 56 LYS B C 1
ATOM 1474 O O . LYS B 1 56 ? -7.594 -25.344 -2.615 1 97.25 56 LYS B O 1
ATOM 1479 N N . VAL B 1 57 ? -9.219 -24.938 -4.074 1 97.94 57 VAL B N 1
ATOM 1480 C CA . VAL B 1 57 ? -9.836 -23.922 -3.227 1 97.94 57 VAL B CA 1
ATOM 1481 C C . VAL B 1 57 ? -10.531 -24.594 -2.045 1 97.94 57 VAL B C 1
ATOM 1483 O O . VAL B 1 57 ? -11.344 -25.5 -2.229 1 97.94 57 VAL B O 1
ATOM 1486 N N . ILE B 1 58 ? -10.094 -24.109 -0.845 1 97.94 58 ILE B N 1
ATOM 1487 C CA . ILE B 1 58 ? -10.766 -24.516 0.381 1 97.94 58 ILE B CA 1
ATOM 1488 C C . ILE B 1 58 ? -11.82 -23.484 0.761 1 97.94 58 ILE B C 1
ATOM 1490 O O . ILE B 1 58 ? -11.484 -22.344 1.101 1 97.94 58 ILE B O 1
ATOM 1494 N N . PRO B 1 59 ? -13.07 -23.922 0.716 1 95.12 59 PRO B N 1
ATOM 1495 C CA . PRO B 1 59 ? -14.125 -22.953 1.029 1 95.12 59 PRO B CA 1
ATOM 1496 C C . PRO B 1 59 ? -14 -22.391 2.441 1 95.12 59 PRO B C 1
ATOM 1498 O O . PRO B 1 59 ? -13.648 -23.109 3.375 1 95.12 59 PRO B O 1
ATOM 1501 N N . LYS B 1 60 ? -14.156 -21.094 2.557 1 90.81 60 LYS B N 1
ATOM 1502 C CA . LYS B 1 60 ? -14.141 -20.375 3.832 1 90.81 60 LYS B CA 1
ATOM 1503 C C . LYS B 1 60 ? -15.133 -19.219 3.826 1 90.81 60 LYS B C 1
ATOM 1505 O O . LYS B 1 60 ? -15.141 -18.406 2.9 1 90.81 60 LYS B O 1
ATOM 1510 N N . ALA B 1 61 ? -16.016 -19.203 4.68 1 80.38 61 ALA B N 1
ATOM 1511 C CA . ALA B 1 61 ? -17.047 -18.156 4.777 1 80.38 61 ALA B CA 1
ATOM 1512 C C . ALA B 1 61 ? -16.609 -17.031 5.703 1 80.38 61 ALA B C 1
ATOM 1514 O O . ALA B 1 61 ? -16.969 -17.016 6.883 1 80.38 61 ALA B O 1
ATOM 1515 N N . GLN B 1 62 ? -15.641 -16.312 5.277 1 88.62 62 GLN B N 1
ATOM 1516 C CA . GLN B 1 62 ? -15.18 -15.156 6.035 1 88.62 62 GLN B CA 1
ATOM 1517 C C . GLN B 1 62 ? -15.141 -13.906 5.16 1 88.62 62 GLN B C 1
ATOM 1519 O O . GLN B 1 62 ? -15.102 -14 3.934 1 88.62 62 GLN B O 1
ATOM 1524 N N . SER B 1 63 ? -15.266 -12.805 5.898 1 90.56 63 SER B N 1
ATOM 1525 C CA . SER B 1 63 ? -15.219 -11.555 5.148 1 90.56 63 SER B CA 1
ATOM 1526 C C . SER B 1 63 ? -13.898 -10.828 5.352 1 90.56 63 SER B C 1
ATOM 1528 O O . SER B 1 63 ? -13.281 -10.945 6.414 1 90.56 63 SER B O 1
ATOM 1530 N N . LEU B 1 64 ? -13.484 -10.195 4.293 1 89 64 LEU B N 1
ATOM 1531 C CA . LEU B 1 64 ? -12.352 -9.281 4.363 1 89 64 LEU B CA 1
ATOM 1532 C C . LEU B 1 64 ? -12.82 -7.844 4.562 1 89 64 LEU B C 1
ATOM 1534 O O . LEU B 1 64 ? -13.773 -7.406 3.914 1 89 64 LEU B O 1
ATOM 1538 N N . SER B 1 65 ? -12.156 -7.203 5.441 1 86.25 65 SER B N 1
ATOM 1539 C CA . SER B 1 65 ? -12.531 -5.816 5.691 1 86.25 65 SER B CA 1
ATOM 1540 C C . SER B 1 65 ? -11.508 -4.855 5.09 1 86.25 65 SER B C 1
ATOM 1542 O O . SER B 1 65 ? -10.305 -5.098 5.16 1 86.25 65 SER B O 1
ATOM 1544 N N . GLY B 1 66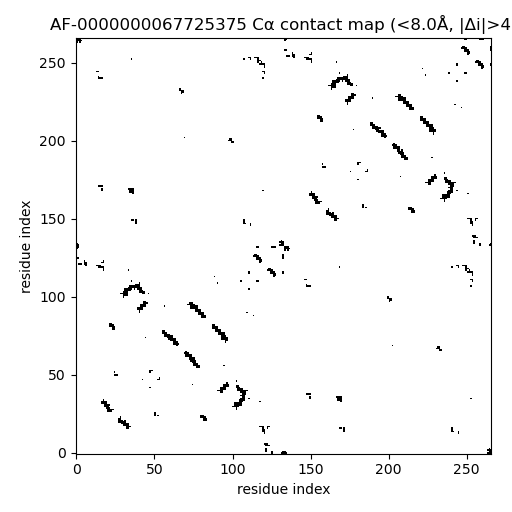 ? -12.102 -3.805 4.453 1 78.75 66 GLY B N 1
ATOM 1545 C CA . GLY B 1 66 ? -11.25 -2.73 3.971 1 78.75 66 GLY B CA 1
ATOM 1546 C C . GLY B 1 66 ? -11 -1.653 5.012 1 78.75 66 GLY B C 1
ATOM 1547 O O . GLY B 1 66 ? -11.531 -1.721 6.121 1 78.75 66 GLY B O 1
ATOM 1548 N N . PHE B 1 67 ? -10.172 -0.754 4.617 1 72.88 67 PHE B N 1
ATOM 1549 C CA . PHE B 1 67 ? -9.836 0.333 5.527 1 72.88 67 PHE B CA 1
ATOM 1550 C C . PHE B 1 67 ? -11.062 1.188 5.836 1 72.88 67 PHE B C 1
ATOM 1552 O O . PHE B 1 67 ? -11.133 1.822 6.887 1 72.88 67 PHE B O 1
ATOM 1559 N N . ASP B 1 68 ? -11.984 1.213 4.863 1 75.12 68 ASP B N 1
ATOM 1560 C CA . ASP B 1 68 ? -13.164 2.061 5.008 1 75.12 68 ASP B CA 1
ATOM 1561 C C . ASP B 1 68 ? -14.328 1.283 5.625 1 75.12 68 ASP B C 1
ATOM 1563 O O . ASP B 1 68 ? -15.484 1.688 5.504 1 75.12 68 ASP B O 1
ATOM 1567 N N . ASN B 1 69 ? -14.078 0.204 6.195 1 78.06 69 ASN B N 1
ATOM 1568 C CA . ASN B 1 69 ? -15.062 -0.66 6.836 1 78.06 69 ASN B CA 1
ATOM 1569 C C . ASN B 1 69 ? -15.953 -1.346 5.809 1 78.06 69 ASN B C 1
ATOM 1571 O O . ASN B 1 69 ? -17.031 -1.847 6.152 1 78.06 69 ASN B O 1
ATOM 1575 N N . SER B 1 70 ? -15.523 -1.169 4.59 1 80.25 70 SER B N 1
ATOM 1576 C CA . SER B 1 70 ? -16.172 -2.029 3.605 1 80.25 70 SER B CA 1
ATOM 1577 C C . SER B 1 70 ? -15.758 -3.486 3.791 1 80.25 70 SER B C 1
ATOM 1579 O O . SER B 1 70 ? -14.766 -3.777 4.465 1 80.25 70 SER B O 1
ATOM 1581 N N . SER B 1 71 ? -16.641 -4.336 3.252 1 84.19 71 SER B N 1
ATOM 1582 C CA . SER B 1 71 ? -16.297 -5.75 3.377 1 84.19 71 SER B CA 1
ATOM 1583 C C . SER B 1 71 ? -16.625 -6.512 2.098 1 84.19 71 SER B C 1
ATOM 1585 O O . SER B 1 71 ? -17.531 -6.121 1.347 1 84.19 71 SER B O 1
ATOM 1587 N N . VAL B 1 72 ? -15.812 -7.504 1.882 1 86.69 72 VAL B N 1
ATOM 1588 C CA . VAL B 1 72 ? -16.078 -8.422 0.775 1 86.69 72 VAL B CA 1
ATOM 1589 C C . VAL B 1 72 ? -16.062 -9.859 1.283 1 86.69 72 VAL B C 1
ATOM 1591 O O . VAL B 1 72 ? -15.234 -10.227 2.115 1 86.69 72 VAL B O 1
ATOM 1594 N N . VAL B 1 73 ? -17.031 -10.641 0.697 1 89.25 73 VAL B N 1
ATOM 1595 C CA . VAL B 1 73 ? -17.125 -12.039 1.11 1 89.25 73 VAL B CA 1
ATOM 1596 C C . VAL B 1 73 ? -16.109 -12.875 0.333 1 89.25 73 VAL B C 1
ATOM 1598 O O . VAL B 1 73 ? -16.047 -12.797 -0.896 1 89.25 73 VAL B O 1
ATOM 1601 N N . MET B 1 74 ? -15.336 -13.672 1.104 1 93.94 74 MET B N 1
ATOM 1602 C CA . MET B 1 74 ? -14.383 -14.586 0.48 1 93.94 74 MET B CA 1
ATOM 1603 C C . MET B 1 74 ? -15.078 -15.867 0.021 1 93.94 74 MET B C 1
ATOM 1605 O O . MET B 1 74 ? -15.977 -16.375 0.702 1 93.94 74 MET B O 1
ATOM 1609 N N . LYS B 1 75 ? -14.625 -16.375 -1.092 1 95.25 75 LYS B N 1
ATOM 1610 C CA . LYS B 1 75 ? -15.094 -17.656 -1.58 1 95.25 75 LYS B CA 1
ATOM 1611 C C . LYS B 1 75 ? -14.297 -18.812 -0.964 1 95.25 75 LYS B C 1
ATOM 1613 O O . LYS B 1 75 ? -14.773 -19.938 -0.898 1 95.25 75 LYS B O 1
ATOM 1618 N N . GLY B 1 76 ? -13.148 -18.484 -0.566 1 97.56 76 GLY B N 1
ATOM 1619 C CA . GLY B 1 76 ? -12.266 -19.484 0.027 1 97.56 76 GLY B CA 1
ATOM 1620 C C . GLY B 1 76 ? -10.812 -19.047 0.037 1 97.56 76 GLY B C 1
ATOM 1621 O O . GLY B 1 76 ? -10.5 -17.859 -0.075 1 97.56 76 GLY B O 1
ATOM 1622 N N . GLU B 1 77 ? -9.969 -20.047 0.398 1 98.31 77 GLU B N 1
ATOM 1623 C CA . GLU B 1 77 ? -8.523 -19.859 0.376 1 98.31 77 GLU B CA 1
ATOM 1624 C C . GLU B 1 77 ? -7.859 -20.875 -0.563 1 98.31 77 GLU B C 1
ATOM 1626 O O . GLU B 1 77 ? -8.383 -21.969 -0.777 1 98.31 77 GLU B O 1
ATOM 1631 N N . VAL B 1 78 ? -6.805 -20.469 -1.109 1 98.31 78 VAL B N 1
ATOM 1632 C CA . VAL B 1 78 ? -6.039 -21.375 -1.965 1 98.31 78 VAL B CA 1
ATOM 1633 C C . VAL B 1 78 ? -4.547 -21.109 -1.79 1 98.31 78 VAL B C 1
ATOM 1635 O O . VAL B 1 78 ? -4.137 -19.953 -1.572 1 98.31 78 VAL B O 1
ATOM 1638 N N . VAL B 1 79 ? -3.736 -22.125 -1.785 1 98.62 79 VAL B N 1
ATOM 1639 C CA . VAL B 1 79 ? -2.283 -21.984 -1.749 1 98.62 79 VAL B CA 1
ATOM 1640 C C . VAL B 1 79 ? -1.702 -22.312 -3.123 1 98.62 79 VAL B C 1
ATOM 1642 O O . VAL B 1 79 ? -1.91 -23.406 -3.654 1 98.62 79 VAL B O 1
ATOM 1645 N N . LEU B 1 80 ? -1.067 -21.406 -3.727 1 98.44 80 LEU B N 1
ATOM 1646 C CA . LEU B 1 80 ? -0.468 -21.547 -5.047 1 98.44 80 LEU B CA 1
ATOM 1647 C C . LEU B 1 80 ? 0.992 -21.109 -5.035 1 98.44 80 LEU B C 1
ATOM 1649 O O . LEU B 1 80 ? 1.354 -20.172 -4.328 1 98.44 80 LEU B O 1
ATOM 1653 N N . ALA B 1 81 ? 1.778 -21.719 -5.852 1 97.62 81 ALA B N 1
ATOM 1654 C CA . ALA B 1 81 ? 3.18 -21.328 -5.98 1 97.62 81 ALA B CA 1
ATOM 1655 C C . ALA B 1 81 ? 3.318 -20.047 -6.793 1 97.62 81 ALA B C 1
ATOM 1657 O O . ALA B 1 81 ? 2.703 -19.906 -7.852 1 97.62 81 ALA B O 1
ATOM 1658 N N . THR B 1 82 ? 4.043 -19.109 -6.301 1 97.88 82 THR B N 1
ATOM 1659 C CA . THR B 1 82 ? 4.43 -17.906 -7.027 1 97.88 82 THR B CA 1
ATOM 1660 C C . THR B 1 82 ? 5.918 -17.938 -7.371 1 97.88 82 THR B C 1
ATOM 1662 O O . THR B 1 82 ? 6.738 -18.375 -6.566 1 97.88 82 THR B O 1
ATOM 1665 N N . PHE B 1 83 ? 6.219 -17.422 -8.539 1 95.44 83 PHE B N 1
ATOM 1666 C CA . PHE B 1 83 ? 7.586 -17.469 -9.047 1 95.44 83 PHE B CA 1
ATOM 1667 C C . PHE B 1 83 ? 8.086 -16.062 -9.367 1 95.44 83 PHE B C 1
ATOM 1669 O O . PHE B 1 83 ? 7.473 -15.344 -10.156 1 95.44 83 PHE B O 1
ATOM 1676 N N . ILE B 1 84 ? 9.141 -15.664 -8.672 1 91.38 84 ILE B N 1
ATOM 1677 C CA . ILE B 1 84 ? 9.75 -14.375 -9.016 1 91.38 84 ILE B CA 1
ATOM 1678 C C . ILE B 1 84 ? 11.266 -14.477 -8.898 1 91.38 84 ILE B C 1
ATOM 1680 O O . ILE B 1 84 ? 11.797 -14.852 -7.852 1 91.38 84 ILE B O 1
ATOM 1684 N N . LYS B 1 85 ? 12.031 -14.078 -9.969 1 89.38 85 LYS B N 1
ATOM 1685 C CA . LYS B 1 85 ? 13.484 -14 -10.008 1 89.38 85 LYS B CA 1
ATOM 1686 C C . LYS B 1 85 ? 14.125 -15.273 -9.461 1 89.38 85 LYS B C 1
ATOM 1688 O O . LYS B 1 85 ? 15.023 -15.211 -8.617 1 89.38 85 LYS B O 1
ATOM 1693 N N . GLY B 1 86 ? 13.531 -16.422 -9.812 1 87.31 86 GLY B N 1
ATOM 1694 C CA . GLY B 1 86 ? 14.109 -17.703 -9.438 1 87.31 86 GLY B CA 1
ATOM 1695 C C . GLY B 1 86 ? 13.672 -18.188 -8.07 1 87.31 86 GLY B C 1
ATOM 1696 O O . GLY B 1 86 ? 14.07 -19.266 -7.621 1 87.31 86 GLY B O 1
ATOM 1697 N N . VAL B 1 87 ? 12.922 -17.406 -7.375 1 92.31 87 VAL B N 1
ATOM 1698 C CA . VAL B 1 87 ? 12.398 -17.781 -6.062 1 92.31 87 VAL B CA 1
ATOM 1699 C C . VAL B 1 87 ? 10.969 -18.312 -6.203 1 92.31 87 VAL B C 1
ATOM 1701 O O . VAL B 1 87 ? 10.148 -17.703 -6.898 1 92.31 87 VAL B O 1
ATOM 1704 N N . ILE B 1 88 ? 10.781 -19.5 -5.566 1 94.94 88 ILE B N 1
ATOM 1705 C CA . ILE B 1 88 ? 9.445 -20.078 -5.531 1 94.94 88 ILE B CA 1
ATOM 1706 C C . ILE B 1 88 ? 8.883 -19.984 -4.117 1 94.94 88 ILE B C 1
ATOM 1708 O O . ILE B 1 88 ? 9.562 -20.328 -3.146 1 94.94 88 ILE B O 1
ATOM 1712 N N . LYS B 1 89 ? 7.68 -19.516 -4.035 1 96.88 89 LYS B N 1
ATOM 1713 C CA . LYS B 1 89 ? 7.031 -19.391 -2.732 1 96.88 89 LYS B CA 1
ATOM 1714 C C . LYS B 1 89 ? 5.586 -19.875 -2.787 1 96.88 89 LYS B C 1
ATOM 1716 O O . LYS B 1 89 ? 4.824 -19.469 -3.67 1 96.88 89 LYS B O 1
ATOM 1721 N N . ASP B 1 90 ? 5.305 -20.812 -1.817 1 98.06 90 ASP B N 1
ATOM 1722 C CA . ASP B 1 90 ? 3.889 -21.109 -1.623 1 98.06 90 ASP B CA 1
ATOM 1723 C C . ASP B 1 90 ? 3.162 -19.938 -0.97 1 98.06 90 ASP B C 1
ATOM 1725 O O . ASP B 1 90 ? 3.508 -19.531 0.14 1 98.06 90 ASP B O 1
ATOM 1729 N N . THR B 1 91 ? 2.203 -19.453 -1.708 1 98.44 91 THR B N 1
ATOM 1730 C CA . THR B 1 91 ? 1.496 -18.266 -1.264 1 98.44 91 THR B CA 1
ATOM 1731 C C . THR B 1 91 ? 0.023 -18.562 -1.008 1 98.44 91 THR B C 1
ATOM 1733 O O . THR B 1 91 ? -0.652 -19.156 -1.858 1 98.44 91 THR B O 1
ATOM 1736 N N . LYS B 1 92 ? -0.425 -18.219 0.198 1 98.56 92 LYS B N 1
ATOM 1737 C CA . LYS B 1 92 ? -1.846 -18.328 0.514 1 98.56 92 LYS B CA 1
ATOM 1738 C C . LYS B 1 92 ? -2.619 -17.109 0.019 1 98.56 92 LYS B C 1
ATOM 1740 O O . LYS B 1 92 ? -2.25 -15.977 0.314 1 98.56 92 LYS B O 1
ATOM 1745 N N . PHE B 1 93 ? -3.684 -17.406 -0.752 1 98.44 93 PHE B N 1
ATOM 1746 C CA . PHE B 1 93 ? -4.543 -16.344 -1.28 1 98.44 93 PHE B CA 1
ATOM 1747 C C . PHE B 1 93 ? -5.953 -16.469 -0.713 1 98.44 93 PHE B C 1
ATOM 1749 O O . PHE B 1 93 ? -6.477 -17.578 -0.566 1 98.44 93 PHE B O 1
ATOM 1756 N N . GLN B 1 94 ? -6.48 -15.312 -0.358 1 97.69 94 GLN B N 1
ATOM 1757 C CA . GLN B 1 94 ? -7.926 -15.219 -0.201 1 97.69 94 GLN B CA 1
ATOM 1758 C C . GLN B 1 94 ? -8.617 -15.07 -1.553 1 97.69 94 GLN B C 1
ATOM 1760 O O . GLN B 1 94 ? -8.305 -14.164 -2.322 1 97.69 94 GLN B O 1
ATOM 1765 N N . VAL B 1 95 ? -9.562 -15.938 -1.844 1 97.62 95 VAL B N 1
ATOM 1766 C CA . VAL B 1 95 ? -10.234 -15.953 -3.137 1 97.62 95 VAL B CA 1
ATOM 1767 C C . VAL B 1 95 ? -11.508 -15.109 -3.068 1 97.62 95 VAL B C 1
ATOM 1769 O O . VAL B 1 95 ? -12.375 -15.352 -2.227 1 97.62 95 VAL B O 1
ATOM 1772 N N . ILE B 1 96 ? -11.57 -14.156 -3.932 1 95.5 96 ILE B N 1
ATOM 1773 C CA . ILE B 1 96 ? -12.773 -13.336 -3.969 1 95.5 96 ILE B CA 1
ATOM 1774 C C . ILE B 1 96 ? -13.344 -13.32 -5.383 1 95.5 96 ILE B C 1
ATOM 1776 O O . ILE B 1 96 ? -12.617 -13.508 -6.359 1 95.5 96 ILE B O 1
ATOM 1780 N N . ASP B 1 97 ? -14.719 -13.172 -5.418 1 93.62 97 ASP B N 1
ATOM 1781 C CA . ASP B 1 97 ? -15.445 -13 -6.672 1 93.62 97 ASP B CA 1
ATOM 1782 C C . ASP B 1 97 ? -15.898 -11.555 -6.852 1 93.62 97 ASP B C 1
ATOM 1784 O O . ASP B 1 97 ? -17 -11.188 -6.422 1 93.62 97 ASP B O 1
ATOM 1788 N N . ALA B 1 98 ? -15.031 -10.75 -7.391 1 90.75 98 ALA B N 1
ATOM 1789 C CA . ALA B 1 98 ? -15.297 -9.32 -7.539 1 90.75 98 ALA B CA 1
ATOM 1790 C C . ALA B 1 98 ? -14.805 -8.805 -8.891 1 90.75 98 ALA B C 1
ATOM 1792 O O . ALA B 1 98 ? -14.062 -9.5 -9.594 1 90.75 98 ALA B O 1
ATOM 1793 N N . ASP B 1 99 ? -15.383 -7.656 -9.258 1 89.19 99 ASP B N 1
ATOM 1794 C CA . ASP B 1 99 ? -14.906 -6.945 -10.438 1 89.19 99 ASP B CA 1
ATOM 1795 C C . ASP B 1 99 ? -13.836 -5.914 -10.07 1 89.19 99 ASP B C 1
ATOM 1797 O O . ASP B 1 99 ? -14.156 -4.855 -9.523 1 89.19 99 ASP B O 1
ATOM 1801 N N . MET B 1 100 ? -12.656 -6.312 -10.266 1 89.56 100 MET B N 1
ATOM 1802 C CA . MET B 1 100 ? -11.531 -5.43 -9.945 1 89.56 100 MET B CA 1
ATOM 1803 C C . MET B 1 100 ? -10.586 -5.312 -11.133 1 89.56 100 MET B C 1
ATOM 1805 O O . MET B 1 100 ? -10.555 -6.184 -12 1 89.56 100 MET B O 1
ATOM 1809 N N . ALA B 1 101 ? -9.836 -4.227 -11.109 1 91.31 101 ALA B N 1
ATOM 1810 C CA . ALA B 1 101 ? -8.891 -3.967 -12.195 1 91.31 101 ALA B CA 1
ATOM 1811 C C . ALA B 1 101 ? -7.695 -4.914 -12.117 1 91.31 101 ALA B C 1
ATOM 1813 O O . ALA B 1 101 ? -7.055 -5.195 -13.133 1 91.31 101 ALA B O 1
ATOM 1814 N N . TYR B 1 102 ? -7.406 -5.461 -10.984 1 96.19 102 TYR B N 1
ATOM 1815 C CA . TYR B 1 102 ? -6.262 -6.34 -10.773 1 96.19 102 TYR B CA 1
ATOM 1816 C C . TYR B 1 102 ? -6.699 -7.793 -10.672 1 96.19 102 TYR B C 1
ATOM 1818 O O . TYR B 1 102 ? -7.785 -8.086 -10.156 1 96.19 102 TYR B O 1
ATOM 1826 N N . ASN B 1 103 ? -5.812 -8.648 -11.125 1 97.75 103 ASN B N 1
ATOM 1827 C CA . ASN B 1 103 ? -6.078 -10.078 -11.062 1 97.75 103 ASN B CA 1
ATOM 1828 C C . ASN B 1 103 ? -5.656 -10.664 -9.719 1 97.75 103 ASN B C 1
ATOM 1830 O O . ASN B 1 103 ? -6.289 -11.602 -9.219 1 97.75 103 ASN B O 1
ATOM 1834 N N . ILE B 1 104 ? -4.578 -10.156 -9.195 1 98.19 104 ILE B N 1
ATOM 1835 C CA . ILE B 1 104 ? -4.016 -10.539 -7.902 1 98.19 104 ILE B CA 1
ATOM 1836 C C . ILE B 1 104 ? -3.533 -9.297 -7.156 1 98.19 104 ILE B C 1
ATOM 1838 O O . ILE B 1 104 ? -3.064 -8.336 -7.773 1 98.19 104 ILE B O 1
ATOM 1842 N N . ILE B 1 105 ? -3.732 -9.297 -5.867 1 97.44 105 ILE B N 1
ATOM 1843 C CA . ILE B 1 105 ? -3.059 -8.359 -4.977 1 97.44 105 ILE B CA 1
ATOM 1844 C C . ILE B 1 105 ? -2.121 -9.117 -4.039 1 97.44 105 ILE B C 1
ATOM 1846 O O . ILE B 1 105 ? -2.551 -10.016 -3.314 1 97.44 105 ILE B O 1
ATOM 1850 N N . LEU B 1 106 ? -0.868 -8.812 -4.156 1 98.38 106 LEU B N 1
ATOM 1851 C CA . LEU B 1 106 ? 0.104 -9.328 -3.199 1 98.38 106 LEU B CA 1
ATOM 1852 C C . LEU B 1 106 ? 0.349 -8.32 -2.078 1 98.38 106 LEU B C 1
ATOM 1854 O O . LEU B 1 106 ? 0.883 -7.238 -2.316 1 98.38 106 LEU B O 1
ATOM 1858 N N . GLY B 1 107 ? -0.085 -8.711 -0.869 1 97.88 107 GLY B N 1
ATOM 1859 C CA . GLY B 1 107 ? 0.034 -7.863 0.302 1 97.88 107 GLY B CA 1
ATOM 1860 C C . GLY B 1 107 ? 1.258 -8.172 1.145 1 97.88 107 GLY B C 1
ATOM 1861 O O . GLY B 1 107 ? 2.232 -8.742 0.647 1 97.88 107 GLY B O 1
ATOM 1862 N N . ARG B 1 108 ? 1.189 -7.785 2.422 1 98.19 108 ARG B N 1
ATOM 1863 C CA . ARG B 1 108 ? 2.318 -7.852 3.346 1 98.19 108 ARG B CA 1
ATOM 1864 C C . ARG B 1 108 ? 2.744 -9.297 3.584 1 98.19 108 ARG B C 1
ATOM 1866 O O . ARG B 1 108 ? 3.936 -9.586 3.707 1 98.19 108 ARG B O 1
ATOM 1873 N N . PRO B 1 109 ? 1.859 -10.258 3.639 1 97.81 109 PRO B N 1
ATOM 1874 C CA . PRO B 1 109 ? 2.33 -11.625 3.869 1 97.81 109 PRO B CA 1
ATOM 1875 C C . PRO B 1 109 ? 3.322 -12.094 2.809 1 97.81 109 PRO B C 1
ATOM 1877 O O . PRO B 1 109 ? 4.348 -12.703 3.139 1 97.81 109 PRO B O 1
ATOM 1880 N N . TRP B 1 110 ? 3 -11.805 1.605 1 97.81 110 TRP B N 1
ATOM 1881 C CA . TRP B 1 110 ? 3.922 -12.195 0.544 1 97.81 110 TRP B CA 1
ATOM 1882 C C . TRP B 1 110 ? 5.184 -11.336 0.574 1 97.81 110 TRP B C 1
ATOM 1884 O O . TRP B 1 110 ? 6.297 -11.852 0.47 1 97.81 110 TRP B O 1
ATOM 1894 N N . ILE B 1 111 ? 5.008 -10.047 0.691 1 97.56 111 ILE B N 1
ATOM 1895 C CA . ILE B 1 111 ? 6.109 -9.094 0.693 1 97.56 111 ILE B CA 1
ATOM 1896 C C . ILE B 1 111 ? 7.105 -9.453 1.791 1 97.56 111 ILE B C 1
ATOM 1898 O O . ILE B 1 111 ? 8.312 -9.469 1.558 1 97.56 111 ILE B O 1
ATOM 1902 N N . HIS B 1 112 ? 6.59 -9.797 2.959 1 96.94 112 HIS B N 1
ATOM 1903 C CA . HIS B 1 112 ? 7.449 -10.117 4.094 1 96.94 112 HIS B CA 1
ATOM 1904 C C . HIS B 1 112 ? 8.062 -11.5 3.949 1 96.94 112 HIS B C 1
ATOM 1906 O O . HIS B 1 112 ? 9.234 -11.703 4.289 1 96.94 112 HIS B O 1
ATOM 1912 N N . ALA B 1 113 ? 7.297 -12.414 3.432 1 95.38 113 ALA B N 1
ATOM 1913 C CA . ALA B 1 113 ? 7.828 -13.758 3.217 1 95.38 113 ALA B CA 1
ATOM 1914 C C . ALA B 1 113 ? 8.984 -13.742 2.223 1 95.38 113 ALA B C 1
ATOM 1916 O O . ALA B 1 113 ? 9.938 -14.516 2.354 1 95.38 113 ALA B O 1
ATOM 1917 N N . MET B 1 114 ? 8.914 -12.875 1.247 1 94.5 114 MET B N 1
ATOM 1918 C CA . MET B 1 114 ? 9.938 -12.766 0.214 1 94.5 114 MET B CA 1
ATOM 1919 C C . MET B 1 114 ? 11.086 -11.883 0.679 1 94.5 114 MET B C 1
ATOM 1921 O O . MET B 1 114 ? 12.117 -11.789 0.007 1 94.5 114 MET B O 1
ATOM 1925 N N . ASP B 1 115 ? 10.875 -11.219 1.774 1 93.19 115 ASP B N 1
ATOM 1926 C CA . ASP B 1 115 ? 11.852 -10.289 2.344 1 93.19 115 ASP B CA 1
ATOM 1927 C C . ASP B 1 115 ? 12.211 -9.188 1.351 1 93.19 115 ASP B C 1
ATOM 1929 O O . ASP B 1 115 ? 13.391 -8.875 1.157 1 93.19 115 ASP B O 1
ATOM 1933 N N . VAL B 1 116 ? 11.195 -8.68 0.71 1 95.56 116 VAL B N 1
ATOM 1934 C CA . VAL B 1 116 ? 11.453 -7.688 -0.331 1 95.56 116 VAL B CA 1
ATOM 1935 C C . VAL B 1 116 ? 10.93 -6.324 0.107 1 95.56 116 VAL B C 1
ATOM 1937 O O . VAL B 1 116 ? 10.109 -6.23 1.024 1 95.56 116 VAL B O 1
ATOM 1940 N N . VAL B 1 117 ? 11.422 -5.297 -0.556 1 97.19 117 VAL B N 1
ATOM 1941 C CA . VAL B 1 117 ? 10.93 -3.934 -0.405 1 97.19 117 VAL B CA 1
ATOM 1942 C C . VAL B 1 117 ? 10.461 -3.402 -1.757 1 97.19 117 VAL B C 1
ATOM 1944 O O . VAL B 1 117 ? 11.234 -3.336 -2.711 1 97.19 117 VAL B O 1
ATOM 1947 N N . PRO B 1 118 ? 9.164 -3.117 -1.868 1 98.12 118 PRO B N 1
ATOM 1948 C CA . PRO B 1 118 ? 8.664 -2.488 -3.092 1 98.12 118 PRO B CA 1
ATOM 1949 C C . PRO B 1 118 ? 8.852 -0.974 -3.098 1 98.12 118 PRO B C 1
ATOM 1951 O O . PRO B 1 118 ? 8.852 -0.343 -2.037 1 98.12 118 PRO B O 1
ATOM 1954 N N . SER B 1 119 ? 9.047 -0.399 -4.277 1 97.81 119 SER B N 1
ATOM 1955 C CA . SER B 1 119 ? 9.094 1.046 -4.473 1 97.81 119 SER B CA 1
ATOM 1956 C C . SER B 1 119 ? 8.227 1.476 -5.645 1 97.81 119 SER B C 1
ATOM 1958 O O . SER B 1 119 ? 8.57 1.234 -6.805 1 97.81 119 SER B O 1
ATOM 1960 N N . THR B 1 120 ? 7.09 2.168 -5.285 1 97.75 120 THR B N 1
ATOM 1961 C CA . THR B 1 120 ? 6.25 2.703 -6.352 1 97.75 120 THR B CA 1
ATOM 1962 C C . THR B 1 120 ? 6.961 3.842 -7.078 1 97.75 120 THR B C 1
ATOM 1964 O O . THR B 1 120 ? 6.773 4.027 -8.281 1 97.75 120 THR B O 1
ATOM 1967 N N . LEU B 1 121 ? 7.797 4.527 -6.371 1 95.88 121 LEU B N 1
ATOM 1968 C CA . LEU B 1 121 ? 8.594 5.602 -6.953 1 95.88 121 LEU B CA 1
ATOM 1969 C C . LEU B 1 121 ? 9.453 5.078 -8.102 1 95.88 121 LEU B C 1
ATOM 1971 O O . LEU B 1 121 ? 9.484 5.676 -9.18 1 95.88 121 LEU B O 1
ATOM 1975 N N . HIS B 1 122 ? 10.055 3.92 -7.945 1 96.44 122 HIS B N 1
ATOM 1976 C CA . HIS B 1 122 ? 11.016 3.363 -8.891 1 96.44 122 HIS B CA 1
ATOM 1977 C C . HIS B 1 122 ? 10.367 2.299 -9.773 1 96.44 122 HIS B C 1
ATOM 1979 O O . HIS B 1 122 ? 10.969 1.844 -10.75 1 96.44 122 HIS B O 1
ATOM 1985 N N . GLN B 1 123 ? 9.227 1.858 -9.328 1 97.12 123 GLN B N 1
ATOM 1986 C CA . GLN B 1 123 ? 8.461 0.844 -10.047 1 97.12 123 GLN B CA 1
ATOM 1987 C C . GLN B 1 123 ? 9.211 -0.484 -10.094 1 97.12 123 GLN B C 1
ATOM 1989 O O . GLN B 1 123 ? 9.227 -1.164 -11.117 1 97.12 123 GLN B O 1
ATOM 1994 N N . VAL B 1 124 ? 9.875 -0.822 -8.984 1 96.5 124 VAL B N 1
ATOM 1995 C CA . VAL B 1 124 ? 10.586 -2.09 -8.891 1 96.5 124 VAL B CA 1
ATOM 1996 C C . VAL B 1 124 ? 10.453 -2.66 -7.48 1 96.5 124 VAL B C 1
ATOM 1998 O O . VAL B 1 124 ? 10.055 -1.951 -6.555 1 96.5 124 VAL B O 1
ATOM 2001 N N . ILE B 1 125 ? 10.688 -3.92 -7.32 1 96.38 125 ILE B N 1
ATOM 2002 C CA . ILE B 1 125 ? 10.867 -4.633 -6.062 1 96.38 125 ILE B CA 1
ATOM 2003 C C . ILE B 1 125 ? 12.328 -5.043 -5.902 1 96.38 125 ILE B C 1
ATOM 2005 O O . ILE B 1 125 ? 12.953 -5.531 -6.852 1 96.38 125 ILE B O 1
ATOM 2009 N N . LYS B 1 126 ? 12.836 -4.832 -4.734 1 95.56 126 LYS B N 1
ATOM 2010 C CA . LYS B 1 126 ? 14.227 -5.234 -4.539 1 95.56 126 LYS B CA 1
ATOM 2011 C C . LYS B 1 126 ? 14.336 -6.316 -3.471 1 95.56 126 LYS B C 1
ATOM 2013 O O . LYS B 1 126 ? 13.648 -6.262 -2.447 1 95.56 126 LYS B O 1
ATOM 2018 N N . PHE B 1 127 ? 15.289 -7.211 -3.705 1 94.44 127 PHE B N 1
ATOM 2019 C CA . PHE B 1 127 ? 15.578 -8.336 -2.824 1 94.44 127 PHE B CA 1
ATOM 2020 C C . PHE B 1 127 ? 16.781 -8.023 -1.93 1 94.44 127 PHE B C 1
ATOM 2022 O O . PHE B 1 127 ? 17.594 -7.16 -2.252 1 94.44 127 PHE B O 1
ATOM 2029 N N . PRO B 1 128 ? 16.859 -8.781 -0.838 1 91.06 128 PRO B N 1
ATOM 2030 C CA . PRO B 1 128 ? 18.016 -8.57 0.037 1 91.06 128 PRO B CA 1
ATOM 2031 C C . PRO B 1 128 ? 19.344 -8.914 -0.643 1 91.06 128 PRO B C 1
ATOM 2033 O O . PRO B 1 128 ? 19.391 -9.82 -1.475 1 91.06 128 PRO B O 1
ATOM 2036 N N . SER B 1 129 ? 20.359 -8.102 -0.44 1 89.06 129 SER B N 1
ATOM 2037 C CA . SER B 1 129 ? 21.75 -8.375 -0.797 1 89.06 129 SER B CA 1
ATOM 2038 C C . SER B 1 129 ? 22.641 -8.375 0.435 1 89.06 129 SER B C 1
ATOM 2040 O O . SER B 1 129 ? 22.172 -8.148 1.553 1 89.06 129 SER B O 1
ATOM 2042 N N . GLU B 1 130 ? 23.938 -8.664 0.223 1 87.19 130 GLU B N 1
ATOM 2043 C CA . GLU B 1 130 ? 24.891 -8.648 1.32 1 87.19 130 GLU B CA 1
ATOM 2044 C C . GLU B 1 130 ? 25 -7.254 1.938 1 87.19 130 GLU B C 1
ATOM 2046 O O . GLU B 1 130 ? 25.375 -7.113 3.102 1 87.19 130 GLU B O 1
ATOM 2051 N N . TRP B 1 131 ? 24.594 -6.238 1.257 1 84 131 TRP B N 1
ATOM 2052 C CA . TRP B 1 131 ? 24.734 -4.859 1.704 1 84 131 TRP B CA 1
ATOM 2053 C C . TRP B 1 131 ? 23.391 -4.273 2.111 1 84 131 TRP B C 1
ATOM 2055 O O . TRP B 1 131 ? 23.297 -3.084 2.42 1 84 131 TRP B O 1
ATOM 2065 N N . GLY B 1 132 ? 22.438 -5.082 2.162 1 85.19 132 GLY B N 1
ATOM 2066 C CA . GLY B 1 132 ? 21.094 -4.574 2.42 1 85.19 132 GLY B CA 1
ATOM 2067 C C . GLY B 1 132 ? 20.203 -4.582 1.189 1 85.19 132 GLY B C 1
ATOM 2068 O O . GLY B 1 132 ? 20.453 -5.324 0.238 1 85.19 132 GLY B O 1
ATOM 2069 N N . ILE B 1 133 ? 19.094 -4.035 1.349 1 89.06 133 ILE B N 1
ATOM 2070 C CA . ILE B 1 133 ? 18.203 -3.834 0.214 1 89.06 133 ILE B CA 1
ATOM 2071 C C . ILE B 1 133 ? 18.406 -2.432 -0.355 1 89.06 133 ILE B C 1
ATOM 2073 O O . ILE B 1 133 ? 18.422 -1.449 0.391 1 89.06 133 ILE B O 1
#

pLDDT: mean 93.78, std 5.36, range [72.0, 98.62]

Solvent-accessible surface area (backbone atoms only — not comparable to full-atom values): 14548 Å² total; per-residue (Å²): 87,52,45,74,78,54,33,62,93,59,72,78,86,69,63,57,70,35,65,44,66,37,42,40,67,90,32,82,43,58,46,26,34,60,23,65,64,33,78,48,25,38,32,30,42,70,55,37,51,74,54,69,44,59,88,59,49,43,77,39,95,47,71,47,73,47,75,76,66,41,72,46,67,33,61,16,34,35,73,39,44,36,44,55,98,90,43,77,40,83,39,67,25,42,24,28,83,71,76,48,92,50,46,29,38,42,6,21,54,55,38,45,74,66,52,41,42,61,29,53,77,37,61,50,73,42,56,69,49,98,85,24,40,91,52,44,73,76,55,33,62,91,60,71,80,85,68,61,56,68,34,65,44,68,39,41,40,67,91,32,83,41,58,46,25,35,60,24,66,65,32,81,50,25,37,33,30,44,70,55,37,50,74,54,68,44,58,88,60,48,42,76,39,94,48,70,47,72,47,75,75,65,42,73,46,68,32,60,18,36,35,74,40,45,36,45,56,98,90,42,77,41,84,39,67,26,44,24,29,82,71,78,47,90,50,47,29,37,42,7,22,54,56,38,47,72,66,50,42,43,60,29,50,79,38,63,48,71,42,57,69,50,98,85,25,40

InterPro domains:
  IPR021109 Aspartic peptidase domain superfamily [G3DSA:2.40.70.10] (11-130)